Protein AF-A0A399NVZ0-F1 (afdb_monomer_lite)

Secondary structure (DSSP, 8-state):
---SHHHHHHHHHHHHHHHHHHHHHHHHHHHHHHHHHHHHHHHHHHHHHHHHHHHHHHHHHHHHHHH--TTTS-HHHHHHHHHHHHHHHHHH--TTTHHHHHHHHHHHHHHHHHHHHHHHHHSPPTTPPPPPHHHHHHHHHHHHHHHHHHHHHHHHHHTTSS-HHHHHHHHHHHHHHHHSPPP-

Structure (mmCIF, N/CA/C/O backbone):
data_AF-A0A399NVZ0-F1
#
_entry.id   AF-A0A399NVZ0-F1
#
loop_
_atom_site.group_PDB
_atom_site.id
_atom_site.type_symbol
_atom_site.label_atom_id
_atom_site.label_alt_id
_atom_site.label_comp_id
_atom_site.label_asym_id
_atom_site.label_entity_id
_atom_site.label_seq_id
_atom_site.pdbx_PDB_ins_code
_atom_site.Cartn_x
_atom_site.Cartn_y
_atom_site.Cartn_z
_atom_site.occupancy
_atom_site.B_iso_or_equiv
_atom_site.auth_seq_id
_atom_site.auth_comp_id
_atom_site.auth_asym_id
_atom_site.auth_atom_id
_atom_site.pdbx_PDB_model_num
ATOM 1 N N . MET A 1 1 ? 65.192 16.933 -51.624 1.00 45.69 1 MET A N 1
ATOM 2 C CA . MET A 1 1 ? 64.555 16.174 -50.524 1.00 45.69 1 MET A CA 1
ATOM 3 C C . MET A 1 1 ? 63.096 16.582 -50.539 1.00 45.69 1 MET A C 1
ATOM 5 O O . MET A 1 1 ? 62.719 17.510 -49.841 1.00 45.69 1 MET A O 1
ATOM 9 N N . ASP A 1 2 ? 62.319 15.947 -51.416 1.00 50.19 2 ASP A N 1
ATOM 10 C CA . ASP A 1 2 ? 60.925 16.294 -51.696 1.00 50.19 2 ASP A CA 1
ATOM 11 C C . ASP A 1 2 ? 60.022 15.194 -51.136 1.00 50.19 2 ASP A C 1
ATOM 13 O O . ASP A 1 2 ? 59.770 14.185 -51.788 1.00 50.19 2 ASP A O 1
ATOM 17 N N . SER A 1 3 ? 59.566 15.356 -49.895 1.00 54.50 3 SER A N 1
ATOM 18 C CA . SER A 1 3 ? 58.627 14.428 -49.240 1.00 54.50 3 SER A CA 1
ATOM 19 C C . SER A 1 3 ? 57.235 15.038 -49.013 1.00 54.50 3 SER A C 1
ATOM 21 O O . SER A 1 3 ? 56.455 14.525 -48.217 1.00 54.50 3 SER A O 1
ATOM 23 N N . GLY A 1 4 ? 56.891 16.125 -49.717 1.00 54.44 4 GLY A N 1
ATOM 24 C CA . GLY A 1 4 ? 55.655 16.884 -49.473 1.00 54.44 4 GLY A CA 1
ATOM 25 C C . GLY A 1 4 ? 54.477 16.635 -50.425 1.00 54.44 4 GLY A C 1
ATOM 26 O O . GLY A 1 4 ? 53.365 17.034 -50.098 1.00 54.44 4 GLY A O 1
ATOM 27 N N . TRP A 1 5 ? 54.669 15.998 -51.587 1.00 50.09 5 TRP A N 1
ATOM 28 C CA . TRP A 1 5 ? 53.622 15.959 -52.632 1.00 50.09 5 TRP A CA 1
ATOM 29 C C . TRP A 1 5 ? 52.764 14.684 -52.658 1.00 50.09 5 TRP A C 1
ATOM 31 O O . TRP A 1 5 ? 51.650 14.700 -53.173 1.00 50.09 5 TRP A O 1
ATOM 41 N N . TRP A 1 6 ? 53.234 13.589 -52.053 1.00 47.69 6 TRP A N 1
ATOM 42 C CA . TRP A 1 6 ? 52.469 12.336 -51.972 1.00 47.69 6 TRP A CA 1
ATOM 43 C C . TRP A 1 6 ? 51.431 12.327 -50.840 1.00 47.69 6 TRP A C 1
ATOM 45 O O . TRP A 1 6 ? 50.460 11.576 -50.914 1.00 47.69 6 TRP A O 1
ATOM 55 N N . SER A 1 7 ? 51.581 13.183 -49.820 1.00 54.31 7 SER A N 1
ATOM 56 C CA . SER A 1 7 ? 50.619 13.238 -48.714 1.00 54.31 7 SER A CA 1
ATOM 57 C C . SER A 1 7 ? 49.317 13.936 -49.126 1.00 54.31 7 SER A C 1
ATOM 59 O O . SER A 1 7 ? 48.238 13.434 -48.822 1.00 54.31 7 SER A O 1
ATOM 61 N N . SER A 1 8 ? 49.375 15.036 -49.883 1.00 56.50 8 SER A N 1
ATOM 62 C CA . SER A 1 8 ? 48.186 15.824 -50.248 1.00 56.50 8 SER A CA 1
ATOM 63 C C . SER A 1 8 ? 47.216 15.082 -51.181 1.00 56.50 8 SER A C 1
ATOM 65 O O . SER A 1 8 ? 46.003 15.220 -51.025 1.00 56.50 8 SER A O 1
ATOM 67 N N . TRP A 1 9 ? 47.724 14.241 -52.088 1.00 53.44 9 TRP A N 1
ATOM 68 C CA . TRP A 1 9 ? 46.906 13.427 -53.000 1.00 53.44 9 TRP A CA 1
ATOM 69 C C . TRP A 1 9 ? 46.209 12.248 -52.305 1.00 53.44 9 TRP A C 1
ATOM 71 O O . TRP A 1 9 ? 45.044 11.965 -52.586 1.00 53.44 9 TRP A O 1
ATOM 81 N N . GLN A 1 10 ? 46.875 11.596 -51.346 1.00 54.19 10 GLN A N 1
ATOM 82 C CA . GLN A 1 10 ? 46.243 10.555 -50.528 1.00 54.19 10 GLN A CA 1
ATOM 83 C C . GLN A 1 10 ? 45.171 11.137 -49.597 1.00 54.19 10 GLN A C 1
ATOM 85 O O . GLN A 1 10 ? 44.113 10.532 -49.439 1.00 54.19 10 GLN A O 1
ATOM 90 N N . TRP A 1 11 ? 45.379 12.337 -49.044 1.00 53.41 11 TRP A N 1
ATOM 91 C CA . TRP A 1 11 ? 44.370 13.017 -48.221 1.00 53.41 11 TRP A CA 1
ATOM 92 C C . TRP A 1 11 ? 43.111 13.428 -49.003 1.00 53.41 11 TRP A C 1
ATOM 94 O O . TRP A 1 11 ? 42.031 13.443 -48.413 1.00 53.41 11 TRP A O 1
ATOM 104 N N . GLY A 1 12 ? 43.222 13.740 -50.300 1.00 58.16 12 GLY A N 1
ATOM 105 C CA . GLY A 1 12 ? 42.079 14.075 -51.162 1.00 58.16 12 GLY A CA 1
ATOM 106 C C . GLY A 1 12 ? 41.163 12.877 -51.428 1.00 58.16 12 GLY A C 1
ATOM 107 O O . GLY A 1 12 ? 39.980 12.920 -51.106 1.00 58.16 12 GLY A O 1
ATOM 108 N N . LEU A 1 13 ? 41.730 11.762 -51.903 1.00 55.78 13 LEU A N 1
ATOM 109 C CA . LEU A 1 13 ? 40.976 10.531 -52.196 1.00 55.78 13 LEU A CA 1
ATOM 110 C C . LEU A 1 13 ? 40.374 9.881 -50.940 1.00 55.78 13 LEU A C 1
ATOM 112 O O . LEU A 1 13 ? 39.263 9.355 -50.976 1.00 55.78 13 LEU A O 1
ATOM 116 N N . VAL A 1 14 ? 41.085 9.942 -49.810 1.00 56.88 14 VAL A N 1
ATOM 117 C CA . VAL A 1 14 ? 40.585 9.449 -48.519 1.00 56.88 14 VAL A CA 1
ATOM 118 C C . VAL A 1 14 ? 39.413 10.303 -48.024 1.00 56.88 14 VAL A C 1
ATOM 120 O O . VAL A 1 14 ? 38.432 9.753 -47.530 1.00 56.88 14 VAL A O 1
ATOM 123 N N . LYS A 1 15 ? 39.452 11.632 -48.197 1.00 55.66 15 LYS A N 1
ATOM 124 C CA . LYS A 1 15 ? 38.321 12.508 -47.847 1.00 55.66 15 LYS A CA 1
ATOM 125 C C . LYS A 1 15 ? 37.102 12.261 -48.740 1.00 55.66 15 LYS A C 1
ATOM 127 O O . LYS A 1 15 ? 36.009 12.110 -48.201 1.00 55.66 15 LYS A O 1
ATOM 132 N N . ASP A 1 16 ? 37.282 12.132 -50.052 1.00 56.84 16 ASP A N 1
ATOM 133 C CA . ASP A 1 16 ? 36.166 11.968 -50.999 1.00 56.84 16 ASP A CA 1
ATOM 134 C C . ASP A 1 16 ? 35.427 10.627 -50.860 1.00 56.84 16 ASP A C 1
ATOM 136 O O . ASP A 1 16 ? 34.231 10.553 -51.135 1.00 56.84 16 ASP A O 1
ATOM 140 N N . ALA A 1 17 ? 36.093 9.577 -50.368 1.00 58.84 17 ALA A N 1
ATOM 141 C CA . ALA A 1 17 ? 35.451 8.294 -50.070 1.00 58.84 17 ALA A CA 1
ATOM 142 C C . ALA A 1 17 ? 34.867 8.221 -48.643 1.00 58.84 17 ALA A C 1
ATOM 144 O O . ALA A 1 17 ? 33.799 7.640 -48.435 1.00 58.84 17 ALA A O 1
ATOM 145 N N . ILE A 1 18 ? 35.541 8.809 -47.646 1.00 58.50 18 ILE A N 1
ATOM 146 C CA . ILE A 1 18 ? 35.112 8.733 -46.239 1.00 58.50 18 ILE A CA 1
ATOM 147 C C . ILE A 1 18 ? 33.908 9.632 -45.963 1.00 58.50 18 ILE A C 1
ATOM 149 O O . ILE A 1 18 ? 33.031 9.235 -45.198 1.00 58.50 18 ILE A O 1
ATOM 153 N N . ILE A 1 19 ? 33.829 10.816 -46.580 1.00 59.84 19 ILE A N 1
ATOM 154 C CA . ILE A 1 19 ? 32.729 11.765 -46.353 1.00 59.84 19 ILE A CA 1
ATOM 155 C C . ILE A 1 19 ? 31.350 11.158 -46.693 1.00 59.84 19 ILE A C 1
ATOM 157 O O . ILE A 1 19 ? 30.485 11.170 -45.815 1.00 59.84 19 ILE A O 1
ATOM 161 N N . PRO A 1 20 ? 31.108 10.576 -47.886 1.00 66.00 20 PRO A N 1
ATOM 162 C CA . PRO A 1 20 ? 29.805 9.986 -48.204 1.00 66.00 20 PRO A CA 1
ATOM 163 C C . PRO A 1 20 ? 29.505 8.726 -47.380 1.00 66.00 20 PRO A C 1
ATOM 165 O O . PRO A 1 20 ? 28.360 8.510 -46.985 1.00 66.00 20 PRO A O 1
ATOM 168 N N . LEU A 1 21 ? 30.519 7.919 -47.046 1.00 65.62 21 LEU A N 1
ATOM 169 C CA . LEU A 1 21 ? 30.337 6.739 -46.198 1.00 65.62 21 LEU A CA 1
ATOM 170 C C . LEU A 1 21 ? 29.943 7.132 -44.762 1.00 65.62 21 LEU A C 1
ATOM 172 O O . LEU A 1 21 ? 29.013 6.566 -44.186 1.00 65.62 21 LEU A O 1
ATOM 176 N N . ALA A 1 22 ? 30.603 8.146 -44.200 1.00 61.50 22 ALA A N 1
ATOM 177 C CA . ALA A 1 22 ? 30.264 8.711 -42.899 1.00 61.50 22 ALA A CA 1
ATOM 178 C C . ALA A 1 22 ? 28.867 9.356 -42.905 1.00 61.50 22 ALA A C 1
ATOM 180 O O . ALA A 1 22 ? 28.124 9.197 -41.936 1.00 61.50 22 ALA A O 1
ATOM 181 N N . ALA A 1 23 ? 28.476 10.006 -44.008 1.00 66.12 23 ALA A N 1
ATOM 182 C CA . ALA A 1 23 ? 27.151 10.602 -44.175 1.00 66.12 23 ALA A CA 1
ATOM 183 C C . ALA A 1 23 ? 26.008 9.569 -44.163 1.00 66.12 23 ALA A C 1
ATOM 185 O O . ALA A 1 23 ? 24.884 9.922 -43.824 1.00 66.12 23 ALA A O 1
ATOM 186 N N . ILE A 1 24 ? 26.281 8.298 -44.471 1.00 69.62 24 ILE A N 1
ATOM 187 C CA . ILE A 1 24 ? 25.299 7.204 -44.371 1.00 69.62 24 ILE A CA 1
ATOM 188 C C . ILE A 1 24 ? 25.365 6.533 -42.991 1.00 69.62 24 ILE A C 1
ATOM 190 O O . ILE A 1 24 ? 24.336 6.256 -42.365 1.00 69.62 24 ILE A O 1
ATOM 194 N N . LEU A 1 25 ? 26.574 6.274 -42.487 1.00 68.19 25 LEU A N 1
ATOM 195 C CA . LEU A 1 25 ? 26.771 5.512 -41.253 1.00 68.19 25 LEU A CA 1
ATOM 196 C C . LEU A 1 25 ? 26.390 6.300 -39.997 1.00 68.19 25 LEU A C 1
ATOM 198 O O . LEU A 1 25 ? 25.756 5.737 -39.105 1.00 68.19 25 LEU A O 1
ATOM 202 N N . ILE A 1 26 ? 26.739 7.587 -39.920 1.00 71.50 26 ILE A N 1
ATOM 203 C CA . ILE A 1 26 ? 26.489 8.407 -38.727 1.00 71.50 26 ILE A CA 1
ATOM 204 C C . ILE A 1 26 ? 24.980 8.553 -38.458 1.00 71.50 26 ILE A C 1
ATOM 206 O O . ILE A 1 26 ? 24.569 8.247 -37.335 1.00 71.50 26 ILE A O 1
ATOM 210 N N . PRO A 1 27 ? 24.120 8.911 -39.437 1.00 74.00 27 PRO A N 1
ATOM 211 C CA . PRO A 1 27 ? 22.678 8.994 -39.199 1.00 74.00 27 PRO A CA 1
ATOM 212 C C . PRO A 1 27 ? 22.059 7.645 -38.831 1.00 74.00 27 PRO A C 1
ATOM 214 O O . PRO A 1 27 ? 21.209 7.579 -37.947 1.00 74.00 27 PRO A O 1
ATOM 217 N N . THR A 1 28 ? 22.517 6.557 -39.456 1.00 81.19 28 THR A N 1
ATOM 218 C CA . THR A 1 28 ? 22.005 5.206 -39.184 1.00 81.19 28 THR A CA 1
ATOM 219 C C . THR A 1 28 ? 22.347 4.754 -37.762 1.00 81.19 28 THR A C 1
ATOM 221 O O . THR A 1 28 ? 21.490 4.239 -37.044 1.00 81.19 28 THR A O 1
ATOM 224 N N . LEU A 1 29 ? 23.584 4.988 -37.311 1.00 74.56 29 LEU A N 1
ATOM 225 C CA . LEU A 1 29 ? 24.003 4.705 -35.936 1.00 74.56 29 LEU A CA 1
ATOM 226 C C . LEU A 1 29 ? 23.249 5.573 -34.924 1.00 74.56 29 LEU A C 1
ATOM 228 O O . LEU A 1 29 ? 22.833 5.064 -33.882 1.00 74.56 29 LEU A O 1
ATOM 232 N N . PHE A 1 30 ? 23.030 6.851 -35.242 1.00 78.75 30 PHE A N 1
ATOM 233 C CA . PHE A 1 30 ? 22.265 7.763 -34.396 1.00 78.75 30 PHE A CA 1
ATOM 234 C C . PHE A 1 30 ? 20.797 7.328 -34.275 1.00 78.75 30 PHE A C 1
ATOM 236 O O . PHE A 1 30 ? 20.267 7.272 -33.167 1.00 78.75 30 PHE A O 1
ATOM 243 N N . ALA A 1 31 ? 20.166 6.909 -35.377 1.00 74.50 31 ALA A N 1
ATOM 244 C CA . ALA A 1 31 ? 18.810 6.363 -35.380 1.00 74.50 31 ALA A CA 1
ATOM 245 C C . ALA A 1 31 ? 18.703 5.064 -34.562 1.00 74.50 31 ALA A C 1
ATOM 247 O O . ALA A 1 31 ? 17.774 4.902 -33.773 1.00 74.50 31 ALA A O 1
ATOM 248 N N . LEU A 1 32 ? 19.676 4.152 -34.684 1.00 78.94 32 LEU A N 1
ATOM 249 C CA . LEU A 1 32 ? 19.724 2.924 -33.879 1.00 78.94 32 LEU A CA 1
ATOM 250 C C . LEU A 1 32 ? 19.915 3.212 -32.387 1.00 78.94 32 LEU A C 1
ATOM 252 O O . LEU A 1 32 ? 19.346 2.520 -31.539 1.00 78.94 32 LEU A O 1
ATOM 256 N N . TRP A 1 33 ? 20.731 4.210 -32.055 1.00 81.31 33 TRP A N 1
ATOM 257 C CA . TRP A 1 33 ? 20.944 4.644 -30.681 1.00 81.31 33 TRP A CA 1
ATOM 258 C C . TRP A 1 33 ? 19.675 5.264 -30.089 1.00 81.31 33 TRP A C 1
ATOM 260 O O . TRP A 1 33 ? 19.245 4.840 -29.014 1.00 81.31 33 TRP A O 1
ATOM 270 N N . LEU A 1 34 ? 19.025 6.172 -30.822 1.00 81.19 34 LEU A N 1
ATOM 271 C CA . LEU A 1 34 ? 17.765 6.792 -30.416 1.00 81.19 34 LEU A CA 1
ATOM 272 C C . LEU A 1 34 ? 16.668 5.737 -30.230 1.00 81.19 34 LEU A C 1
ATOM 274 O O . LEU A 1 34 ? 16.072 5.658 -29.160 1.00 81.19 34 LEU A O 1
ATOM 278 N N . ALA A 1 35 ? 16.505 4.826 -31.193 1.00 73.62 35 ALA A N 1
ATOM 279 C CA . ALA A 1 35 ? 15.544 3.730 -31.101 1.00 73.62 35 ALA A CA 1
ATOM 280 C C . ALA A 1 35 ? 15.811 2.810 -29.895 1.00 73.62 35 ALA A C 1
ATOM 282 O O . ALA A 1 35 ? 14.879 2.286 -29.285 1.00 73.62 35 ALA A O 1
ATOM 283 N N . ARG A 1 36 ? 17.076 2.594 -29.506 1.00 81.50 36 ARG A N 1
ATOM 284 C CA . ARG A 1 36 ? 17.412 1.843 -28.282 1.00 81.50 36 ARG A CA 1
ATOM 285 C C . ARG A 1 36 ? 17.037 2.607 -27.016 1.00 81.50 36 ARG A C 1
ATOM 287 O O . ARG A 1 36 ? 16.584 1.976 -26.061 1.00 81.50 36 ARG A O 1
ATOM 294 N N . ILE A 1 37 ? 17.229 3.923 -26.992 1.00 81.44 37 ILE A N 1
ATOM 295 C CA . ILE A 1 37 ? 16.826 4.771 -25.864 1.00 81.44 37 ILE A CA 1
ATOM 296 C C . ILE A 1 37 ? 15.306 4.795 -25.736 1.00 81.44 37 ILE A C 1
ATOM 298 O O . ILE A 1 37 ? 14.797 4.533 -24.650 1.00 81.44 37 ILE A O 1
ATOM 302 N N . GLU A 1 38 ? 14.587 5.004 -26.837 1.00 78.31 38 GLU A N 1
ATOM 303 C CA . GLU A 1 38 ? 13.123 4.994 -26.876 1.00 78.31 38 GLU A CA 1
ATOM 304 C C . GLU A 1 38 ? 12.560 3.645 -26.433 1.00 78.31 38 GLU A C 1
ATOM 306 O O . GLU A 1 38 ? 11.681 3.599 -25.578 1.00 78.31 38 GLU A O 1
ATOM 311 N N . ARG A 1 39 ? 13.123 2.527 -26.915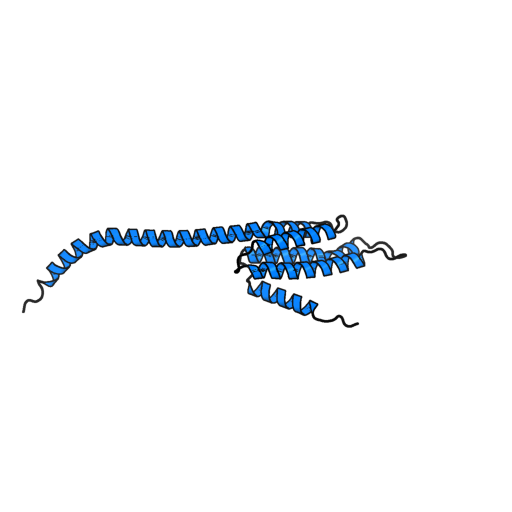 1.00 76.69 39 ARG A N 1
ATOM 312 C CA . ARG A 1 39 ? 12.719 1.184 -26.465 1.00 76.69 39 ARG A CA 1
ATOM 313 C C . ARG A 1 39 ? 12.922 0.985 -24.964 1.00 76.69 39 ARG A C 1
ATOM 315 O O . ARG A 1 39 ? 12.077 0.375 -24.317 1.00 76.69 39 ARG A O 1
ATOM 322 N N . ARG A 1 40 ? 14.022 1.489 -24.395 1.00 81.88 40 ARG A N 1
ATOM 323 C CA . ARG A 1 40 ? 14.270 1.422 -22.943 1.00 81.88 40 ARG A CA 1
ATOM 324 C C . ARG A 1 40 ? 13.305 2.311 -22.162 1.00 81.88 40 ARG A C 1
ATOM 326 O O . ARG A 1 40 ? 12.809 1.883 -21.124 1.00 81.88 40 ARG A O 1
ATOM 333 N N . ALA A 1 41 ? 13.024 3.514 -22.657 1.00 76.25 41 ALA A N 1
ATOM 334 C CA . ALA A 1 41 ? 12.070 4.432 -22.045 1.00 76.25 41 ALA A CA 1
ATOM 335 C C . ALA A 1 41 ? 10.643 3.860 -22.071 1.00 76.25 41 ALA A C 1
ATOM 337 O O . ALA A 1 41 ? 9.990 3.843 -21.032 1.00 76.25 41 ALA A O 1
ATOM 338 N N . ALA A 1 42 ? 10.208 3.299 -23.203 1.00 79.25 42 ALA A N 1
ATOM 339 C CA . ALA A 1 42 ? 8.911 2.640 -23.354 1.00 79.25 42 ALA A CA 1
ATOM 340 C C . ALA A 1 42 ? 8.790 1.383 -22.477 1.00 79.25 42 ALA A C 1
ATOM 342 O O . ALA A 1 42 ? 7.776 1.160 -21.820 1.00 79.25 42 ALA A O 1
ATOM 343 N N . ALA A 1 43 ? 9.847 0.566 -22.393 1.00 81.12 43 ALA A N 1
ATOM 344 C CA . ALA A 1 43 ? 9.860 -0.583 -21.488 1.00 81.12 43 ALA A CA 1
ATOM 345 C C . ALA A 1 43 ? 9.723 -0.147 -20.019 1.00 81.12 43 ALA A C 1
ATOM 347 O O . ALA A 1 43 ? 8.991 -0.773 -19.251 1.00 81.12 43 ALA A O 1
ATOM 348 N N . ARG A 1 44 ? 10.392 0.949 -19.638 1.00 82.75 44 ARG A N 1
ATOM 349 C CA . ARG A 1 44 ? 10.284 1.531 -18.298 1.00 82.75 44 ARG A CA 1
ATOM 350 C C . ARG A 1 44 ? 8.894 2.111 -18.037 1.00 82.75 44 ARG A C 1
ATOM 352 O O . ARG A 1 44 ? 8.363 1.869 -16.959 1.00 82.75 44 ARG A O 1
ATOM 359 N N . SER A 1 45 ? 8.293 2.830 -18.986 1.00 82.81 45 SER A N 1
ATOM 360 C CA . SER A 1 45 ? 6.950 3.399 -18.809 1.00 82.81 45 SER A CA 1
ATOM 361 C C . SER A 1 45 ? 5.897 2.306 -18.645 1.00 82.81 45 SER A C 1
ATOM 363 O O . SER A 1 45 ? 5.149 2.342 -17.676 1.00 82.81 45 SER A O 1
ATOM 365 N N . HIS A 1 46 ? 5.909 1.274 -19.495 1.00 81.38 46 HIS A N 1
ATOM 366 C CA . HIS A 1 46 ? 4.995 0.133 -19.368 1.00 81.38 46 HIS A CA 1
ATOM 367 C C . HIS A 1 46 ? 5.203 -0.660 -18.077 1.00 81.38 46 HIS A C 1
ATOM 369 O O . HIS A 1 46 ? 4.274 -1.265 -17.544 1.00 81.38 46 HIS A O 1
ATOM 375 N N . TYR A 1 47 ? 6.435 -0.718 -17.574 1.00 84.00 47 TYR A N 1
ATOM 376 C CA . TYR A 1 47 ? 6.704 -1.327 -16.280 1.00 84.00 47 TYR A CA 1
ATOM 377 C C . TYR A 1 47 ? 6.089 -0.512 -15.131 1.00 84.00 47 TYR A C 1
ATOM 379 O O . TYR A 1 47 ? 5.365 -1.083 -14.318 1.00 84.00 47 TYR A O 1
ATOM 387 N N . LEU A 1 48 ? 6.305 0.808 -15.105 1.00 83.81 48 LEU A N 1
ATOM 388 C CA . LEU A 1 48 ? 5.710 1.691 -14.096 1.00 83.81 48 LEU A CA 1
ATOM 389 C C . LEU A 1 48 ? 4.177 1.664 -14.157 1.00 83.81 48 LEU A C 1
ATOM 391 O O . LEU A 1 48 ? 3.524 1.553 -13.127 1.00 83.81 48 LEU A O 1
ATOM 395 N N . GLU A 1 49 ? 3.605 1.682 -15.357 1.00 84.75 49 GLU A N 1
ATOM 396 C CA . GLU A 1 49 ? 2.160 1.612 -15.575 1.00 84.75 49 GLU A CA 1
ATOM 397 C C . GLU A 1 49 ? 1.556 0.311 -15.032 1.00 84.75 49 GLU A C 1
ATOM 399 O O . GLU A 1 49 ? 0.587 0.351 -14.276 1.00 84.75 49 GLU A O 1
ATOM 404 N N . ARG A 1 50 ? 2.172 -0.845 -15.323 1.00 84.88 50 ARG A N 1
ATOM 405 C CA . ARG A 1 50 ? 1.734 -2.137 -14.765 1.00 84.88 50 ARG A CA 1
ATOM 406 C C . ARG A 1 50 ? 1.807 -2.159 -13.247 1.00 84.88 50 ARG A C 1
ATOM 408 O O . ARG A 1 50 ? 0.895 -2.663 -12.603 1.00 84.88 50 ARG A O 1
ATOM 415 N N . ARG A 1 51 ? 2.873 -1.597 -12.680 1.00 85.19 51 ARG A N 1
ATOM 416 C CA . ARG A 1 51 ? 3.065 -1.510 -11.231 1.00 85.19 51 ARG A CA 1
ATOM 417 C C . ARG A 1 51 ? 2.003 -0.627 -10.564 1.00 85.19 51 ARG A C 1
ATOM 419 O O . ARG A 1 51 ? 1.452 -1.021 -9.541 1.00 85.19 51 ARG A O 1
ATOM 426 N N . HIS A 1 52 ? 1.674 0.524 -11.151 1.00 88.50 52 HIS A N 1
ATOM 427 C CA . HIS A 1 52 ? 0.594 1.388 -10.664 1.00 88.50 52 HIS A CA 1
ATOM 428 C C . HIS A 1 52 ? -0.783 0.732 -10.803 1.00 88.50 52 HIS A C 1
ATOM 430 O O . HIS A 1 52 ? -1.546 0.719 -9.841 1.00 88.50 52 HIS A O 1
ATOM 436 N N . SER A 1 53 ? -1.077 0.142 -11.964 1.00 89.56 53 SER A N 1
ATOM 437 C CA . SER A 1 53 ? -2.343 -0.556 -12.215 1.00 89.56 53 SER A CA 1
ATOM 438 C C . SER A 1 53 ? -2.539 -1.740 -11.263 1.00 89.56 53 SER A C 1
ATOM 440 O O . SER A 1 53 ? -3.618 -1.919 -10.706 1.00 89.56 53 SER A O 1
ATOM 442 N N . ALA A 1 54 ? -1.477 -2.498 -10.980 1.00 89.81 54 ALA A N 1
ATOM 443 C CA . ALA A 1 54 ? -1.507 -3.565 -9.987 1.00 89.81 54 ALA A CA 1
ATOM 444 C C . ALA A 1 54 ? -1.859 -3.053 -8.577 1.00 89.81 54 ALA A C 1
ATOM 446 O O . ALA A 1 54 ? -2.585 -3.718 -7.835 1.00 89.81 54 ALA A O 1
ATOM 447 N N . ALA A 1 55 ? -1.339 -1.883 -8.191 1.00 94.19 55 ALA A N 1
ATOM 448 C CA . ALA A 1 55 ? -1.532 -1.307 -6.861 1.00 94.19 55 ALA A CA 1
ATOM 449 C C . ALA A 1 55 ? -2.871 -0.570 -6.684 1.00 94.19 55 ALA A C 1
ATOM 451 O O . ALA A 1 55 ? -3.284 -0.342 -5.546 1.00 94.19 55 ALA A O 1
ATOM 452 N N . GLU A 1 56 ? -3.561 -0.219 -7.774 1.00 95.19 56 GLU A N 1
ATOM 453 C CA . GLU A 1 56 ? -4.823 0.538 -7.769 1.00 95.19 56 GLU A CA 1
ATOM 454 C C . GLU A 1 56 ? -5.846 -0.058 -6.800 1.00 95.19 56 GLU A C 1
ATOM 456 O O . GLU A 1 56 ? -6.442 0.651 -5.987 1.00 95.19 56 GLU A O 1
ATOM 461 N N . GLY A 1 57 ? -5.986 -1.386 -6.825 1.00 94.19 57 GLY A N 1
ATOM 462 C CA . GLY A 1 57 ? -6.891 -2.093 -5.936 1.00 94.19 57 GLY A CA 1
ATOM 463 C C . GLY A 1 57 ? -6.606 -1.785 -4.465 1.00 94.19 57 GLY A C 1
ATOM 464 O O . GLY A 1 57 ? -7.528 -1.431 -3.735 1.00 94.19 57 GLY A O 1
ATOM 465 N N . VAL A 1 58 ? -5.342 -1.878 -4.047 1.00 97.00 58 VAL A N 1
ATOM 466 C CA . VAL A 1 58 ? -4.896 -1.625 -2.667 1.00 97.00 58 VAL A CA 1
ATOM 467 C C . VAL A 1 58 ? -5.080 -0.155 -2.290 1.00 97.00 58 VAL A C 1
ATOM 469 O O . VAL A 1 58 ? -5.591 0.131 -1.209 1.00 97.00 58 VAL A O 1
ATOM 472 N N . ILE A 1 59 ? -4.718 0.765 -3.188 1.00 96.94 59 ILE A N 1
ATOM 473 C CA . ILE A 1 59 ? -4.868 2.213 -2.992 1.00 96.94 59 ILE A CA 1
ATOM 474 C C . ILE A 1 59 ? -6.326 2.572 -2.715 1.00 96.94 59 ILE A C 1
ATOM 476 O O . ILE A 1 59 ? -6.606 3.273 -1.747 1.00 96.94 59 ILE A O 1
ATOM 480 N N . LEU A 1 60 ? -7.258 2.059 -3.523 1.00 95.62 60 LEU A N 1
ATOM 481 C CA . LEU A 1 60 ? -8.683 2.336 -3.355 1.00 95.62 60 LEU A CA 1
ATOM 482 C C . LEU A 1 60 ? -9.219 1.813 -2.019 1.00 95.62 60 LEU A C 1
ATOM 484 O O . LEU A 1 60 ? -9.960 2.527 -1.349 1.00 95.62 60 LEU A O 1
ATOM 488 N N . ALA A 1 61 ? -8.822 0.609 -1.597 1.00 95.75 61 ALA A N 1
ATOM 489 C CA . ALA A 1 61 ? -9.239 0.076 -0.299 1.00 95.75 61 ALA A CA 1
ATOM 490 C C . ALA A 1 61 ? -8.675 0.889 0.875 1.00 95.75 61 ALA A C 1
ATOM 492 O O . ALA A 1 61 ? -9.402 1.185 1.820 1.00 95.75 61 ALA A O 1
ATOM 493 N N . LEU A 1 62 ? -7.405 1.302 0.814 1.00 95.12 62 LEU A N 1
ATOM 494 C CA . LEU A 1 62 ? -6.824 2.167 1.844 1.00 95.12 62 LEU A CA 1
ATOM 495 C C . LEU A 1 62 ? -7.492 3.546 1.866 1.00 95.12 62 LEU A C 1
ATOM 497 O O . LEU A 1 62 ? -7.808 4.047 2.940 1.00 95.12 62 LEU A O 1
ATOM 501 N N . ALA A 1 63 ? -7.762 4.136 0.701 1.00 93.12 63 ALA A N 1
ATOM 502 C CA . ALA A 1 63 ? -8.460 5.414 0.596 1.00 93.12 63 ALA A CA 1
ATOM 503 C C . ALA A 1 63 ? -9.866 5.345 1.210 1.00 93.12 63 ALA A C 1
ATOM 505 O O . ALA A 1 63 ? -10.239 6.240 1.965 1.00 93.12 63 ALA A O 1
ATOM 506 N N . GLN A 1 64 ? -10.605 4.255 0.966 1.00 92.88 64 GLN A N 1
ATOM 507 C CA . GLN A 1 64 ? -11.895 4.011 1.617 1.00 92.88 64 GLN A CA 1
ATOM 508 C C . GLN A 1 64 ? -11.752 3.997 3.138 1.00 92.88 64 GLN A C 1
ATOM 510 O O . GLN A 1 64 ? -12.491 4.705 3.811 1.00 92.88 64 GLN A O 1
ATOM 515 N N . MET A 1 65 ? -10.766 3.275 3.677 1.00 91.62 65 MET A N 1
ATOM 516 C CA . MET A 1 65 ? -10.514 3.230 5.122 1.00 91.62 65 MET A CA 1
ATOM 517 C C . MET A 1 65 ? -10.133 4.594 5.716 1.00 91.62 65 MET A C 1
ATOM 519 O O . MET A 1 65 ? -10.525 4.887 6.843 1.00 91.62 65 MET A O 1
ATOM 523 N N . VAL A 1 66 ? -9.396 5.432 4.978 1.00 91.00 66 VAL A N 1
ATOM 524 C CA . VAL A 1 66 ? -9.063 6.807 5.394 1.00 91.00 66 VAL A CA 1
ATOM 525 C C . VAL A 1 66 ? -10.312 7.689 5.442 1.00 91.00 66 VAL A C 1
ATOM 527 O O . VAL A 1 66 ? -10.456 8.497 6.354 1.00 91.00 66 VAL A O 1
ATOM 530 N N . SER A 1 67 ? -11.217 7.536 4.472 1.00 86.06 67 SER A N 1
ATOM 531 C CA . SER A 1 67 ? -12.441 8.341 4.366 1.00 86.06 67 SER A CA 1
ATOM 532 C C . SER A 1 67 ? -13.634 7.813 5.168 1.00 86.06 67 SER A C 1
ATOM 534 O O . SER A 1 67 ? -14.614 8.536 5.334 1.00 86.06 67 SER A O 1
ATOM 536 N N . MET A 1 68 ? -13.572 6.559 5.620 1.00 84.81 68 MET A N 1
ATOM 537 C CA . MET A 1 68 ? -14.655 5.878 6.327 1.00 84.81 68 MET A CA 1
ATOM 538 C C . MET A 1 68 ? -15.009 6.640 7.603 1.00 84.81 68 MET A C 1
ATOM 540 O O . MET A 1 68 ? -14.116 7.069 8.341 1.00 84.81 68 MET A O 1
ATOM 544 N N . ASN A 1 69 ? -16.305 6.736 7.910 1.00 78.62 69 ASN A N 1
ATOM 545 C CA . ASN A 1 69 ? -16.742 7.149 9.236 1.00 78.62 69 ASN A CA 1
ATOM 546 C C . ASN A 1 69 ? -16.805 5.921 10.166 1.00 78.62 69 ASN A C 1
ATOM 548 O O . ASN A 1 69 ? -17.779 5.165 10.122 1.00 78.62 69 ASN A O 1
ATOM 552 N N . PRO A 1 70 ? -15.821 5.729 11.063 1.00 67.31 70 PRO A N 1
ATOM 553 C CA . PRO A 1 70 ? -15.723 4.518 11.871 1.00 67.31 70 PRO A CA 1
ATOM 554 C C . PRO A 1 70 ? -16.810 4.432 12.959 1.00 67.31 70 PRO A C 1
ATOM 556 O O . PRO A 1 70 ? -16.942 3.398 13.603 1.00 67.31 70 PRO A O 1
ATOM 559 N N . SER A 1 71 ? -17.597 5.499 13.169 1.00 69.31 71 SER A N 1
ATOM 560 C CA . SER A 1 71 ? -18.771 5.479 14.057 1.00 69.31 71 SER A CA 1
ATOM 561 C C . SER A 1 71 ? -20.029 4.897 13.401 1.00 69.31 71 SER A C 1
ATOM 563 O O . SER A 1 71 ? -20.960 4.520 14.107 1.00 69.31 71 SER A O 1
ATOM 565 N N . MET A 1 72 ? -20.062 4.827 12.066 1.00 72.38 72 MET A N 1
ATOM 566 C CA . MET A 1 72 ? -21.245 4.441 11.285 1.00 72.38 72 MET A CA 1
ATOM 567 C C . MET A 1 72 ? -21.012 3.203 10.413 1.00 72.38 72 MET A C 1
ATOM 569 O O . MET A 1 72 ? -21.975 2.591 9.957 1.00 72.38 72 MET A O 1
ATOM 573 N N . GLU A 1 73 ? -19.755 2.843 10.160 1.00 78.38 73 GLU A N 1
ATOM 574 C CA . GLU A 1 73 ? -19.371 1.805 9.206 1.00 78.38 73 GLU A CA 1
ATOM 575 C C . GLU A 1 73 ? -18.564 0.686 9.875 1.00 78.38 73 GLU A C 1
ATOM 577 O O . GLU A 1 73 ? -17.742 0.915 10.764 1.00 78.38 73 GLU A O 1
ATOM 582 N N . GLU A 1 74 ? -18.779 -0.551 9.422 1.00 83.50 74 GLU A N 1
ATOM 583 C CA . GLU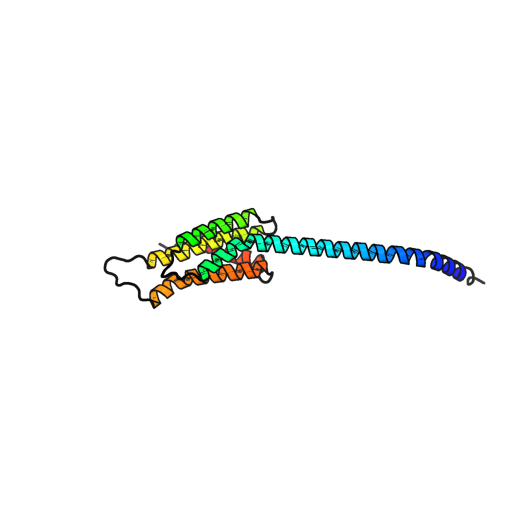 A 1 74 ? -18.031 -1.706 9.909 1.00 83.50 74 GLU A CA 1
ATOM 584 C C . GLU A 1 74 ? -16.646 -1.793 9.255 1.00 83.50 74 GLU A C 1
ATOM 586 O O . GLU A 1 74 ? -16.503 -1.876 8.035 1.00 83.50 74 GLU A O 1
ATOM 591 N N . VAL A 1 75 ? -15.607 -1.887 10.084 1.00 86.88 75 VAL A N 1
ATOM 592 C CA . VAL A 1 75 ? -14.208 -1.973 9.634 1.00 86.88 75 VAL A CA 1
ATOM 593 C C . VAL A 1 75 ? -13.850 -3.366 9.093 1.00 86.88 75 VAL A C 1
ATOM 595 O O . VAL A 1 75 ? -13.025 -3.509 8.188 1.00 86.88 75 VAL A O 1
ATOM 598 N N . ALA A 1 76 ? -14.449 -4.426 9.645 1.00 88.69 76 ALA A N 1
ATOM 599 C CA . ALA A 1 76 ? -14.067 -5.805 9.335 1.00 88.69 76 ALA A CA 1
ATOM 600 C C . ALA A 1 76 ? -14.232 -6.182 7.842 1.00 88.69 76 ALA A C 1
ATOM 602 O O . ALA A 1 76 ? -13.329 -6.831 7.296 1.00 88.69 76 ALA A O 1
ATOM 603 N N . PRO A 1 77 ? -15.314 -5.780 7.143 1.00 91.56 77 PRO A N 1
ATOM 604 C CA . PRO A 1 77 ? -15.421 -5.935 5.693 1.00 91.56 77 PRO A CA 1
ATOM 605 C C . PRO A 1 77 ? -14.292 -5.241 4.920 1.00 91.56 77 PRO A C 1
ATOM 607 O O . PRO A 1 77 ? -13.723 -5.859 4.021 1.00 91.56 77 PRO A O 1
ATOM 610 N N . LEU A 1 78 ? -13.911 -4.016 5.302 1.00 92.06 78 LEU A N 1
ATOM 611 C CA . LEU A 1 78 ? -12.845 -3.260 4.632 1.00 92.06 78 LEU A CA 1
ATOM 612 C C . LEU A 1 78 ? -11.477 -3.925 4.802 1.00 92.06 78 LEU A C 1
ATOM 614 O O . LEU A 1 78 ? -10.729 -4.075 3.839 1.00 92.06 78 LEU A O 1
ATOM 618 N N . LEU A 1 79 ? -11.163 -4.418 6.004 1.00 93.12 79 LEU A N 1
ATOM 619 C CA . LEU A 1 79 ? -9.920 -5.157 6.255 1.00 93.12 79 LEU A CA 1
ATOM 620 C C . LEU A 1 79 ? -9.854 -6.477 5.476 1.00 93.12 79 LEU A C 1
ATOM 622 O O . LEU A 1 79 ? -8.770 -6.903 5.059 1.00 93.12 79 LEU A O 1
ATOM 626 N N . ARG A 1 80 ? -10.999 -7.139 5.270 1.00 94.38 80 ARG A N 1
ATOM 627 C CA . ARG A 1 80 ? -11.091 -8.355 4.451 1.00 94.38 80 ARG A CA 1
ATOM 628 C C . ARG A 1 80 ? -10.892 -8.046 2.969 1.00 94.38 80 ARG A C 1
ATOM 630 O O . ARG A 1 80 ? -10.167 -8.789 2.306 1.00 94.38 80 ARG A O 1
ATOM 637 N N . ASP A 1 81 ? -11.507 -6.976 2.474 1.00 95.50 81 ASP A N 1
ATOM 638 C CA . ASP A 1 81 ? -11.352 -6.507 1.095 1.00 95.50 81 ASP A CA 1
ATOM 639 C C . ASP A 1 81 ? -9.902 -6.088 0.811 1.00 95.50 81 ASP A C 1
ATOM 641 O O . ASP A 1 81 ? -9.284 -6.570 -0.142 1.00 95.50 81 ASP A O 1
ATOM 645 N N . LEU A 1 82 ? -9.294 -5.316 1.719 1.00 96.25 82 LEU A N 1
ATOM 646 C CA . LEU A 1 82 ? -7.882 -4.942 1.655 1.00 96.25 82 LEU A CA 1
ATOM 647 C C . LEU A 1 82 ? -6.971 -6.175 1.577 1.00 96.25 82 LEU A C 1
ATOM 649 O O . LEU A 1 82 ? -6.070 -6.221 0.741 1.00 96.25 82 LEU A O 1
ATOM 653 N N . ARG A 1 83 ? -7.232 -7.215 2.383 1.00 96.88 83 ARG A N 1
ATOM 654 C CA . ARG A 1 83 ? -6.480 -8.482 2.314 1.00 96.88 83 ARG A CA 1
ATOM 655 C C . ARG A 1 83 ? -6.551 -9.112 0.923 1.00 96.88 83 ARG A C 1
ATOM 657 O O . ARG A 1 83 ? -5.536 -9.581 0.411 1.00 96.88 83 ARG A O 1
ATOM 664 N N . GLY A 1 84 ? -7.745 -9.144 0.328 1.00 96.19 84 GLY A N 1
ATOM 665 C CA . GLY A 1 84 ? -7.961 -9.679 -1.016 1.00 96.19 84 GLY A CA 1
ATOM 666 C C . GLY A 1 84 ? -7.173 -8.900 -2.068 1.00 96.19 84 GLY A C 1
ATOM 667 O O . GLY A 1 84 ? -6.445 -9.493 -2.861 1.00 96.19 84 GLY A O 1
ATOM 668 N N . ARG A 1 85 ? -7.238 -7.568 -2.016 1.00 97.25 85 ARG A N 1
ATOM 669 C CA . ARG A 1 85 ? -6.507 -6.676 -2.928 1.00 97.25 85 ARG A CA 1
ATOM 670 C C . ARG A 1 85 ? -4.994 -6.792 -2.779 1.00 97.25 85 ARG A C 1
ATOM 672 O O . ARG A 1 85 ? -4.299 -6.826 -3.787 1.00 97.25 85 ARG A O 1
ATOM 679 N N . ILE A 1 86 ? -4.481 -6.942 -1.556 1.00 96.88 86 ILE A N 1
ATOM 680 C CA . ILE A 1 86 ? -3.054 -7.211 -1.314 1.00 96.88 86 ILE A CA 1
ATOM 681 C C . ILE A 1 86 ? -2.644 -8.558 -1.919 1.00 96.88 86 ILE A C 1
ATOM 683 O O . ILE A 1 86 ? -1.577 -8.655 -2.518 1.00 96.88 86 ILE A O 1
ATOM 687 N N . ALA A 1 87 ? -3.474 -9.598 -1.805 1.00 95.31 87 ALA A N 1
ATOM 688 C CA . ALA A 1 87 ? -3.174 -10.897 -2.406 1.00 95.31 87 ALA A CA 1
ATOM 689 C C . ALA A 1 87 ? -3.113 -10.822 -3.943 1.00 95.31 87 ALA A C 1
ATOM 691 O O . ALA A 1 87 ? -2.172 -11.346 -4.538 1.00 95.31 87 ALA A O 1
ATOM 692 N N . VAL A 1 88 ? -4.067 -10.125 -4.571 1.00 94.38 88 VAL A N 1
ATOM 693 C CA . VAL A 1 88 ? -4.067 -9.876 -6.024 1.00 94.38 88 VAL A CA 1
ATOM 694 C C . VAL A 1 88 ? -2.835 -9.074 -6.438 1.00 94.38 88 VAL A C 1
ATOM 696 O O . VAL A 1 88 ? -2.132 -9.475 -7.364 1.00 94.38 88 VAL A O 1
ATOM 699 N N . TYR A 1 89 ? -2.528 -7.996 -5.712 1.00 94.94 89 TYR A N 1
ATOM 700 C CA . TYR A 1 89 ? -1.333 -7.190 -5.940 1.00 94.94 89 TYR A CA 1
ATOM 701 C C . TYR A 1 89 ? -0.077 -8.063 -5.914 1.00 94.94 89 TYR A C 1
ATOM 703 O O . TYR A 1 89 ? 0.632 -8.128 -6.912 1.00 94.94 89 TYR A O 1
ATOM 711 N N . ARG A 1 90 ? 0.142 -8.828 -4.837 1.00 94.00 90 ARG A N 1
ATOM 712 C CA . ARG A 1 90 ? 1.302 -9.725 -4.681 1.00 94.00 90 ARG A CA 1
ATOM 713 C C . ARG A 1 90 ? 1.435 -10.737 -5.816 1.00 94.00 90 ARG A C 1
ATOM 715 O O . ARG A 1 90 ? 2.546 -10.975 -6.274 1.00 94.00 90 ARG A O 1
ATOM 722 N N . ALA A 1 91 ? 0.324 -11.302 -6.285 1.00 91.06 91 ALA A N 1
ATOM 723 C CA . ALA A 1 91 ? 0.325 -12.256 -7.393 1.00 91.06 91 ALA A CA 1
ATOM 724 C C . ALA A 1 91 ? 0.703 -11.620 -8.745 1.00 91.06 91 ALA A C 1
ATOM 726 O O . ALA A 1 91 ? 1.131 -12.327 -9.654 1.00 91.06 91 ALA A O 1
ATOM 727 N N . SER A 1 92 ? 0.556 -10.300 -8.881 1.00 89.38 92 SER A N 1
ATOM 728 C CA . SER A 1 92 ? 0.870 -9.554 -10.106 1.00 89.38 92 SER A CA 1
ATOM 729 C C . SER A 1 92 ? 2.297 -8.988 -10.160 1.00 89.38 92 SER A C 1
ATOM 731 O O . SER A 1 92 ? 2.701 -8.442 -11.189 1.00 89.38 92 SER A O 1
ATOM 733 N N . LEU A 1 93 ? 3.069 -9.107 -9.072 1.00 88.56 93 LEU A N 1
ATOM 734 C CA . LEU A 1 93 ? 4.391 -8.491 -8.959 1.00 88.56 93 LEU A CA 1
ATOM 735 C C . LEU A 1 93 ? 5.471 -9.233 -9.742 1.00 88.56 93 LEU A C 1
ATOM 737 O O . LEU A 1 93 ? 5.535 -10.461 -9.779 1.00 88.56 93 LEU A O 1
ATOM 741 N N . SER A 1 94 ? 6.388 -8.448 -10.305 1.00 84.06 94 SER A N 1
ATOM 742 C CA . SER A 1 94 ? 7.667 -8.956 -10.790 1.00 84.06 94 SER A CA 1
ATOM 743 C C . SER A 1 94 ? 8.618 -9.231 -9.617 1.00 84.06 94 SER A C 1
ATOM 745 O O . SER A 1 94 ? 8.453 -8.663 -8.537 1.00 84.06 94 SER A O 1
ATOM 747 N N . SER A 1 95 ? 9.661 -10.042 -9.826 1.00 80.06 95 SER A N 1
ATOM 748 C CA . SER A 1 95 ? 10.670 -10.340 -8.793 1.00 80.06 95 SER A CA 1
ATOM 749 C C . SER A 1 95 ? 11.336 -9.090 -8.199 1.00 80.06 95 SER A C 1
ATOM 751 O O . SER A 1 95 ? 11.797 -9.133 -7.064 1.00 80.06 95 SER A O 1
ATOM 753 N N . GLY A 1 96 ? 11.382 -7.982 -8.951 1.00 79.19 96 GLY A N 1
ATOM 754 C CA . GLY A 1 96 ? 11.936 -6.706 -8.492 1.00 79.19 96 GLY A CA 1
ATOM 755 C C . GLY A 1 96 ? 11.039 -5.934 -7.520 1.00 79.19 96 GLY A C 1
ATOM 756 O O . GLY A 1 96 ? 11.540 -5.072 -6.813 1.00 79.19 96 GLY A O 1
ATOM 757 N N . ASP A 1 97 ? 9.744 -6.252 -7.443 1.00 84.12 97 ASP A N 1
ATOM 758 C CA . ASP A 1 97 ? 8.770 -5.496 -6.642 1.00 84.12 97 ASP A CA 1
ATOM 759 C C . ASP A 1 97 ? 8.231 -6.270 -5.434 1.00 84.12 97 ASP A C 1
ATOM 761 O O . ASP A 1 97 ? 7.486 -5.700 -4.633 1.00 84.12 97 ASP A O 1
ATOM 765 N N . VAL A 1 98 ? 8.599 -7.551 -5.282 1.00 87.94 98 VAL A N 1
ATOM 766 C CA . VAL A 1 98 ? 8.070 -8.476 -4.254 1.00 87.94 98 VAL A CA 1
ATOM 767 C C . VAL A 1 98 ? 8.115 -7.870 -2.849 1.00 87.94 98 VAL A C 1
ATOM 769 O O . VAL A 1 98 ? 7.165 -8.033 -2.083 1.00 87.94 98 VAL A O 1
ATOM 772 N N . LEU A 1 99 ? 9.162 -7.093 -2.550 1.00 92.38 99 LEU A N 1
ATOM 773 C CA . LEU A 1 99 ? 9.336 -6.387 -1.281 1.00 92.38 99 LEU A CA 1
ATOM 774 C C . LEU A 1 99 ? 8.112 -5.545 -0.892 1.00 92.38 99 LEU A C 1
ATOM 776 O O . LEU A 1 99 ? 7.677 -5.595 0.255 1.00 92.38 99 LEU A O 1
ATOM 780 N N . SER A 1 100 ? 7.537 -4.795 -1.836 1.00 93.88 100 SER A N 1
ATOM 781 C CA . SER A 1 100 ? 6.361 -3.953 -1.571 1.00 93.88 100 SER A CA 1
ATOM 782 C C . SER A 1 100 ? 5.129 -4.783 -1.202 1.00 93.88 100 SER A C 1
ATOM 784 O O . SER A 1 100 ? 4.332 -4.392 -0.350 1.00 93.88 100 SER A O 1
ATOM 786 N N . GLY A 1 101 ? 4.992 -5.961 -1.809 1.00 93.50 101 GLY A N 1
ATOM 787 C CA . GLY A 1 101 ? 3.922 -6.903 -1.520 1.00 93.50 101 GLY A CA 1
ATOM 788 C C . GLY A 1 101 ? 4.048 -7.534 -0.134 1.00 93.50 101 GLY A C 1
ATOM 789 O O . GLY A 1 101 ? 3.054 -7.655 0.584 1.00 93.50 101 GLY A O 1
ATOM 790 N N . ASP A 1 102 ? 5.263 -7.908 0.260 1.00 93.69 102 ASP A N 1
ATOM 791 C CA . ASP A 1 102 ? 5.539 -8.459 1.590 1.00 93.69 102 ASP A CA 1
ATOM 792 C C . ASP A 1 102 ? 5.388 -7.398 2.685 1.00 93.69 102 ASP A C 1
ATOM 794 O O . ASP A 1 102 ? 4.761 -7.655 3.715 1.00 93.69 102 ASP A O 1
ATOM 798 N N . TRP A 1 103 ? 5.868 -6.178 2.430 1.00 96.06 103 TRP A N 1
ATOM 799 C CA . TRP A 1 103 ? 5.645 -5.027 3.304 1.00 96.06 103 TRP A CA 1
ATOM 800 C C . TRP A 1 103 ? 4.145 -4.763 3.515 1.00 96.06 103 TRP A C 1
ATOM 802 O O . TRP A 1 103 ? 3.707 -4.641 4.659 1.00 96.06 103 TRP A O 1
ATOM 812 N N . LEU A 1 104 ? 3.325 -4.791 2.456 1.00 96.94 104 LEU A N 1
ATOM 813 C CA . LEU A 1 104 ? 1.867 -4.647 2.577 1.00 96.94 104 LEU A CA 1
ATOM 814 C C . LEU A 1 104 ? 1.221 -5.761 3.409 1.00 96.94 104 LEU A C 1
ATOM 816 O O . LEU A 1 104 ? 0.296 -5.495 4.175 1.00 96.94 104 LEU A O 1
ATOM 820 N N . ALA A 1 105 ? 1.694 -7.003 3.301 1.00 94.75 105 ALA A N 1
ATOM 821 C CA . ALA A 1 105 ? 1.188 -8.101 4.125 1.00 94.75 105 ALA A CA 1
ATOM 822 C C . ALA A 1 105 ? 1.510 -7.897 5.621 1.00 94.75 105 ALA A C 1
ATOM 824 O O . ALA A 1 105 ? 0.676 -8.182 6.490 1.00 94.75 105 ALA A O 1
ATOM 825 N N . ILE A 1 106 ? 2.695 -7.359 5.929 1.00 94.94 106 ILE A N 1
ATOM 826 C CA . ILE A 1 106 ? 3.079 -6.978 7.295 1.00 94.94 106 ILE A CA 1
ATOM 827 C C . ILE A 1 106 ? 2.190 -5.834 7.792 1.00 94.94 106 ILE A C 1
ATOM 829 O O . ILE A 1 106 ? 1.620 -5.955 8.879 1.00 94.94 106 ILE A O 1
ATOM 833 N N . LYS A 1 107 ? 2.004 -4.785 6.979 1.00 95.69 107 LYS A N 1
ATOM 834 C CA . LYS A 1 107 ? 1.128 -3.646 7.285 1.00 95.69 107 LYS A CA 1
ATOM 835 C C . LYS A 1 107 ? -0.314 -4.057 7.521 1.00 95.69 107 LYS A C 1
ATOM 837 O O . LYS A 1 107 ? -0.922 -3.597 8.477 1.00 95.69 107 LYS A O 1
ATOM 842 N N . HIS A 1 108 ? -0.854 -4.962 6.711 1.00 96.12 108 HIS A N 1
ATOM 843 C CA . HIS A 1 108 ? -2.205 -5.493 6.904 1.00 96.12 108 HIS A CA 1
ATOM 844 C C . HIS A 1 108 ? -2.376 -6.154 8.273 1.00 96.12 108 HIS A C 1
ATOM 846 O O . HIS A 1 108 ? -3.371 -5.927 8.955 1.00 96.12 108 HIS A O 1
ATOM 852 N N . SER A 1 109 ? -1.378 -6.926 8.698 1.00 93.88 109 SER A N 1
ATOM 853 C CA . SER A 1 109 ? -1.386 -7.582 10.007 1.00 93.88 109 SER A CA 1
ATOM 854 C C . SER A 1 109 ? -1.278 -6.578 11.165 1.00 93.88 109 SER A C 1
ATOM 856 O O . SER A 1 109 ? -1.914 -6.772 12.195 1.00 93.88 109 SER A O 1
ATOM 858 N N . GLU A 1 110 ? -0.492 -5.508 11.001 1.00 94.31 110 GLU A N 1
ATOM 859 C CA . GLU A 1 110 ? -0.441 -4.378 11.944 1.00 94.31 110 GLU A CA 1
ATOM 860 C C . GLU A 1 110 ? -1.812 -3.691 12.046 1.00 94.31 110 GLU A C 1
ATOM 862 O O . GLU A 1 110 ? -2.343 -3.532 13.142 1.00 94.31 110 GLU A O 1
ATOM 867 N N . GLY A 1 111 ? -2.430 -3.371 10.906 1.00 92.69 111 GLY A N 1
ATOM 868 C CA . GLY A 1 111 ? -3.763 -2.774 10.860 1.00 92.69 111 GLY A CA 1
ATOM 869 C C . GLY A 1 111 ? -4.817 -3.645 11.535 1.00 92.69 111 GLY A C 1
ATOM 870 O O . GLY A 1 111 ? -5.617 -3.137 12.313 1.00 92.69 111 GLY A O 1
ATOM 871 N N . LEU A 1 112 ? -4.794 -4.964 11.305 1.00 93.19 112 LEU A N 1
ATOM 872 C CA . LEU A 1 112 ? -5.683 -5.903 11.995 1.00 93.19 112 LEU A CA 1
ATOM 873 C C . LEU A 1 112 ? -5.569 -5.794 13.520 1.00 93.19 112 LEU A C 1
ATOM 875 O O . LEU A 1 112 ? -6.596 -5.790 14.190 1.00 93.19 112 LEU A O 1
ATOM 879 N N . ALA A 1 113 ? -4.351 -5.692 14.058 1.00 92.44 113 ALA A N 1
ATOM 880 C CA . ALA A 1 113 ? -4.141 -5.553 15.496 1.00 92.44 113 ALA A CA 1
ATOM 881 C C . ALA A 1 113 ? -4.692 -4.218 16.024 1.00 92.44 113 ALA A C 1
ATOM 883 O O . ALA A 1 113 ? -5.458 -4.219 16.984 1.00 92.44 113 ALA A O 1
ATOM 884 N N . ILE A 1 114 ? -4.381 -3.107 15.347 1.00 92.31 114 ILE A N 1
ATOM 885 C CA . ILE A 1 114 ? -4.847 -1.760 15.720 1.00 92.31 114 ILE A CA 1
ATOM 886 C C . ILE A 1 114 ? -6.380 -1.693 15.743 1.00 92.31 114 ILE A C 1
ATOM 888 O O . ILE A 1 114 ? -6.981 -1.203 16.697 1.00 92.31 114 ILE A O 1
ATOM 892 N N . TRP A 1 115 ? -7.032 -2.205 14.699 1.00 90.12 115 TRP A N 1
ATOM 893 C CA . TRP A 1 115 ? -8.490 -2.174 14.606 1.00 90.12 115 TRP A CA 1
ATOM 894 C C . TRP A 1 115 ? -9.169 -3.171 15.551 1.00 90.12 115 TRP A C 1
ATOM 896 O O . TRP A 1 115 ? -10.267 -2.887 16.027 1.00 90.12 115 TRP A O 1
ATOM 906 N N . ALA A 1 116 ? -8.534 -4.305 15.862 1.00 89.06 116 ALA A N 1
ATOM 907 C CA . ALA A 1 116 ? -9.036 -5.236 16.871 1.00 89.06 116 ALA A CA 1
ATOM 908 C C . ALA A 1 116 ? -8.997 -4.623 18.279 1.00 89.06 116 ALA A C 1
ATOM 910 O O . ALA A 1 116 ? -9.964 -4.758 19.027 1.00 89.06 116 ALA A O 1
ATOM 911 N N . GLU A 1 117 ? -7.919 -3.913 18.623 1.00 89.81 117 GLU A N 1
ATOM 912 C CA . GLU A 1 117 ? -7.803 -3.178 19.886 1.00 89.81 117 GLU A CA 1
ATOM 913 C C . GLU A 1 117 ? -8.860 -2.071 19.984 1.00 89.81 117 GLU A C 1
ATOM 915 O O . GLU A 1 117 ? -9.594 -1.999 20.971 1.00 89.81 117 GLU A O 1
ATOM 920 N N . ALA A 1 118 ? -9.018 -1.273 18.924 1.00 87.50 118 ALA A N 1
ATOM 921 C CA . ALA A 1 118 ? -10.057 -0.251 18.862 1.00 87.50 118 ALA A CA 1
ATOM 922 C C . ALA A 1 118 ? -11.459 -0.858 19.041 1.00 87.50 118 ALA A C 1
ATOM 924 O O . ALA A 1 118 ? -12.260 -0.364 19.831 1.00 87.50 118 ALA A O 1
ATOM 925 N N . GLN A 1 119 ? -11.751 -1.971 18.363 1.00 85.44 119 GLN A N 1
ATOM 926 C CA . GLN A 1 119 ? -13.043 -2.639 18.484 1.00 85.44 119 GLN A CA 1
ATOM 927 C C . GLN A 1 119 ? -13.276 -3.207 19.888 1.00 85.44 119 GLN A C 1
ATOM 929 O O . GLN A 1 119 ? -14.399 -3.122 20.378 1.00 85.44 119 GLN A O 1
ATOM 934 N N . ALA A 1 120 ? -12.246 -3.742 20.550 1.00 85.81 120 ALA A N 1
ATOM 935 C CA . ALA A 1 120 ? -12.343 -4.215 21.930 1.00 85.81 120 ALA A CA 1
ATOM 936 C C . ALA A 1 120 ? -12.706 -3.080 22.903 1.00 85.81 120 ALA A C 1
ATOM 938 O O . ALA A 1 120 ? -13.540 -3.280 23.782 1.00 85.81 120 ALA A O 1
ATOM 939 N N . LEU A 1 121 ? -12.145 -1.882 22.705 1.00 85.38 121 LEU A N 1
ATOM 940 C CA . LEU A 1 121 ? -12.458 -0.688 23.502 1.00 85.38 121 LEU A CA 1
ATOM 941 C C . LEU A 1 121 ? -13.871 -0.140 23.250 1.00 85.38 121 LEU A C 1
ATOM 943 O O . LEU A 1 121 ? -14.448 0.492 24.130 1.00 85.38 121 LEU A O 1
ATOM 947 N N . LEU A 1 122 ? -14.433 -0.382 22.062 1.00 81.75 122 LEU A N 1
ATOM 948 C CA . LEU A 1 122 ? -15.794 0.028 21.708 1.00 81.75 122 LEU A CA 1
ATOM 949 C C . LEU A 1 122 ? -16.875 -0.960 22.176 1.00 81.75 122 LEU A C 1
ATOM 951 O O . LEU A 1 122 ? -18.061 -0.632 22.094 1.00 81.75 122 LEU A O 1
ATOM 955 N N . GLN A 1 123 ? -16.516 -2.164 22.641 1.00 80.50 123 GLN A N 1
ATOM 956 C CA . GLN A 1 123 ? -17.518 -3.121 23.110 1.00 80.50 123 GLN A CA 1
ATOM 957 C C . GLN A 1 123 ? -18.189 -2.605 24.393 1.00 80.50 123 GLN A C 1
ATOM 959 O O . GLN A 1 123 ? -17.499 -2.288 25.364 1.00 80.50 123 GLN A O 1
ATOM 964 N N . PRO A 1 124 ? -19.532 -2.537 24.440 1.00 70.00 124 PRO A N 1
ATOM 965 C CA . PRO A 1 124 ? -20.235 -2.048 25.615 1.00 70.00 124 PRO A CA 1
ATOM 966 C C . PRO A 1 124 ? -20.032 -3.009 26.791 1.00 70.00 124 PRO A C 1
ATOM 968 O O . PRO A 1 124 ? -20.470 -4.161 26.755 1.00 70.00 124 PRO A O 1
ATOM 971 N N . VAL A 1 125 ? -19.401 -2.525 27.861 1.00 78.19 125 VAL A N 1
ATOM 972 C CA . VAL A 1 125 ? -19.309 -3.255 29.129 1.00 78.19 125 VAL A CA 1
ATOM 973 C C . VAL A 1 125 ? -20.572 -2.965 29.937 1.00 78.19 125 VAL A C 1
ATOM 975 O O . VAL A 1 125 ? -20.973 -1.810 30.098 1.00 78.19 125 VAL A O 1
ATOM 978 N N . ALA A 1 126 ? -21.228 -4.006 30.453 1.00 75.12 126 ALA A N 1
ATOM 979 C CA . ALA A 1 126 ? -22.454 -3.844 31.231 1.00 75.12 126 ALA A CA 1
ATOM 980 C C . ALA A 1 126 ? -22.250 -2.843 32.387 1.00 75.12 126 ALA A C 1
ATOM 982 O O . ALA A 1 126 ? -21.347 -3.001 33.205 1.00 75.12 126 ALA A O 1
ATOM 983 N N . GLY A 1 127 ? -23.092 -1.806 32.439 1.00 73.88 127 GLY A N 1
ATOM 984 C CA . GLY A 1 127 ? -23.024 -0.757 33.461 1.00 73.88 127 GLY A CA 1
ATOM 985 C C . GLY A 1 127 ? -22.057 0.397 33.168 1.00 73.88 127 GLY A C 1
ATOM 986 O O . GLY A 1 127 ? -22.004 1.330 33.965 1.00 73.88 127 GLY A O 1
ATOM 987 N N . THR A 1 128 ? -21.333 0.385 32.041 1.00 76.44 128 THR A N 1
ATOM 988 C CA . THR A 1 128 ? -20.565 1.560 31.596 1.00 76.44 128 THR A CA 1
ATOM 989 C C . THR A 1 128 ? -21.422 2.500 30.744 1.00 76.44 128 THR A C 1
ATOM 991 O O . THR A 1 128 ? -22.210 2.032 29.917 1.00 76.44 128 THR A O 1
ATOM 994 N N . PRO A 1 129 ? -21.317 3.827 30.950 1.00 76.81 129 PRO A N 1
ATOM 995 C CA . PRO A 1 129 ? -21.967 4.792 30.075 1.00 76.81 129 PRO A CA 1
ATOM 996 C C . PRO A 1 129 ? -21.387 4.693 28.653 1.00 76.81 129 PRO A C 1
ATOM 998 O O . PRO A 1 129 ? -20.216 4.337 28.499 1.00 76.81 129 PRO A O 1
ATOM 1001 N N . PRO A 1 130 ? -22.180 5.010 27.613 1.00 78.69 130 PRO A N 1
ATOM 1002 C CA . PRO A 1 130 ? -21.671 5.063 26.248 1.00 78.69 130 PRO A CA 1
ATOM 1003 C C . PRO A 1 130 ? -20.518 6.067 26.150 1.00 78.69 130 PRO A C 1
ATOM 1005 O O . PRO A 1 130 ? -20.526 7.101 26.824 1.00 78.69 130 PRO A O 1
ATOM 1008 N N . LEU A 1 131 ? -19.535 5.755 25.304 1.00 82.38 131 LEU A N 1
ATOM 1009 C CA . LEU A 1 131 ? -18.395 6.634 25.056 1.00 82.38 131 LEU A CA 1
ATOM 1010 C C . LEU A 1 131 ? -18.864 7.997 24.543 1.00 82.38 131 LEU A C 1
ATOM 1012 O O . LEU A 1 131 ? -19.813 8.094 23.759 1.00 82.38 131 LEU A O 1
ATOM 1016 N N . SER A 1 132 ? -18.169 9.053 24.970 1.00 86.12 132 SER A N 1
ATOM 1017 C CA . SER A 1 132 ? -18.369 10.374 24.386 1.00 86.12 132 SER A CA 1
ATOM 1018 C C . SER A 1 132 ? -17.918 10.375 22.915 1.00 86.12 132 SER A C 1
ATOM 1020 O O . SER A 1 132 ? -17.061 9.568 22.536 1.00 86.12 132 SER A O 1
ATOM 1022 N N . PRO A 1 133 ? -18.444 11.279 22.067 1.00 82.69 133 PRO A N 1
ATOM 1023 C CA . PRO A 1 133 ? -17.969 11.418 20.690 1.00 82.69 133 PRO A CA 1
ATOM 1024 C C . PRO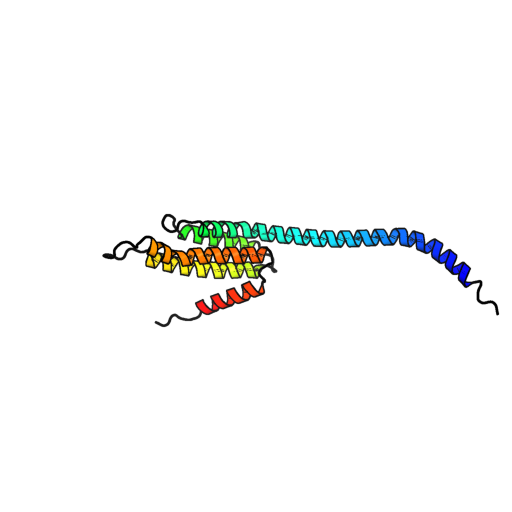 A 1 133 ? -16.448 11.629 20.595 1.00 82.69 133 PRO A C 1
ATOM 1026 O O . PRO A 1 133 ? -15.804 11.061 19.716 1.00 82.69 133 PRO A O 1
ATOM 1029 N N . ASP A 1 134 ? -15.863 12.384 21.529 1.00 85.56 134 ASP A N 1
ATOM 1030 C CA . ASP A 1 134 ? -14.422 12.648 21.564 1.00 85.56 134 ASP A CA 1
ATOM 1031 C C . ASP A 1 134 ? -13.610 11.392 21.911 1.00 85.56 134 ASP A C 1
ATOM 1033 O O . ASP A 1 134 ? -12.569 11.138 21.302 1.00 85.56 134 ASP A O 1
ATOM 1037 N N . ASP A 1 135 ? -14.084 10.577 22.857 1.00 86.94 135 ASP A N 1
ATOM 1038 C CA . ASP A 1 135 ? -13.423 9.317 23.217 1.00 86.94 135 ASP A CA 1
ATOM 1039 C C . ASP A 1 135 ? -13.519 8.297 22.081 1.00 86.94 135 ASP A C 1
ATOM 1041 O O . ASP A 1 13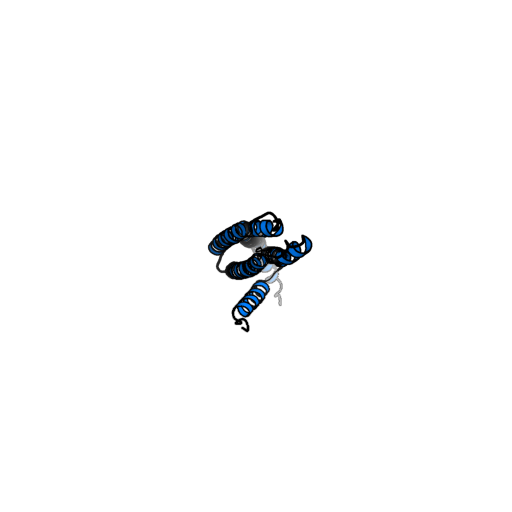5 ? -12.545 7.608 21.777 1.00 86.94 135 ASP A O 1
ATOM 1045 N N . LEU A 1 136 ? -14.663 8.255 21.395 1.00 83.62 136 LEU A N 1
ATOM 1046 C CA . LEU A 1 136 ? -14.864 7.413 20.222 1.00 83.62 136 LEU A CA 1
ATOM 1047 C C . LEU A 1 136 ? -13.865 7.771 19.111 1.00 83.62 136 LEU A C 1
ATOM 1049 O O . LEU A 1 136 ? -13.222 6.884 18.548 1.00 83.62 136 LEU A O 1
ATOM 1053 N N . LEU A 1 137 ? -13.663 9.064 18.838 1.00 83.06 137 LEU A N 1
ATOM 1054 C CA . LEU A 1 137 ? -12.652 9.512 17.878 1.00 83.06 137 LEU A CA 1
ATOM 1055 C C . LEU A 1 137 ? -11.237 9.119 18.312 1.00 83.06 137 LEU A C 1
ATOM 1057 O O . LEU A 1 137 ? -10.461 8.647 17.484 1.00 83.06 137 LEU A O 1
ATOM 1061 N N . ARG A 1 138 ? -10.894 9.256 19.599 1.00 87.75 138 ARG A N 1
ATOM 1062 C CA . ARG A 1 138 ? -9.569 8.870 20.120 1.00 87.75 138 ARG A CA 1
ATOM 1063 C C . ARG A 1 138 ? -9.274 7.385 19.949 1.00 87.75 138 ARG A C 1
ATOM 1065 O O . ARG A 1 138 ? -8.145 7.041 19.613 1.00 87.75 138 ARG A O 1
ATOM 1072 N N . VAL A 1 139 ? -10.271 6.526 20.153 1.00 88.44 139 VAL A N 1
ATOM 1073 C CA . VAL A 1 139 ? -10.140 5.071 19.984 1.00 88.44 139 VAL A CA 1
ATOM 1074 C C . VAL A 1 139 ? -9.919 4.693 18.515 1.00 88.44 139 VAL A C 1
ATOM 1076 O O . VAL A 1 139 ? -9.156 3.778 18.219 1.00 88.44 139 VAL A O 1
ATOM 1079 N N . LEU A 1 140 ? -10.550 5.410 17.583 1.00 86.19 140 LEU A N 1
ATOM 1080 C CA . LEU A 1 140 ? -10.548 5.066 16.155 1.00 86.19 140 LEU A CA 1
ATOM 1081 C C . LEU A 1 140 ? -9.415 5.743 15.368 1.00 86.19 140 LEU A C 1
ATOM 1083 O O . LEU A 1 140 ? -8.981 5.235 14.330 1.00 86.19 140 LEU A O 1
ATOM 1087 N N . PHE A 1 141 ? -8.895 6.863 15.875 1.00 89.19 141 PHE A N 1
ATOM 1088 C CA . PHE A 1 141 ? -7.840 7.652 15.240 1.00 89.19 141 PHE A CA 1
ATOM 1089 C C . PHE A 1 141 ? -6.565 6.857 14.897 1.00 89.19 141 PHE A C 1
ATOM 1091 O O . PHE A 1 141 ? -6.045 7.043 13.793 1.00 89.19 141 PHE A O 1
ATOM 1098 N N . PRO A 1 142 ? -6.052 5.942 15.749 1.00 92.12 142 PRO A N 1
ATOM 1099 C CA . PRO A 1 142 ? -4.898 5.114 15.397 1.00 92.12 142 PRO A CA 1
ATOM 1100 C C . PRO A 1 142 ? -5.112 4.298 14.117 1.00 92.12 142 PRO A C 1
ATOM 1102 O O . PRO A 1 142 ? -4.209 4.217 13.285 1.00 92.12 142 PRO A O 1
ATOM 1105 N N . GLY A 1 143 ? -6.317 3.753 13.922 1.00 91.31 143 GLY A N 1
ATOM 1106 C CA . GLY A 1 143 ? -6.675 2.976 12.736 1.00 91.31 143 GLY A CA 1
ATOM 1107 C C . GLY A 1 143 ? -6.711 3.822 11.462 1.00 91.31 143 GLY A C 1
ATOM 1108 O O . GLY A 1 143 ? -6.144 3.430 10.440 1.00 91.31 143 GLY A O 1
ATOM 1109 N N . GLN A 1 144 ? -7.309 5.015 11.528 1.00 90.12 144 GLN A N 1
ATOM 1110 C CA . GLN A 1 144 ? -7.324 5.958 10.402 1.00 90.12 144 GLN A CA 1
ATOM 1111 C C . GLN A 1 144 ? -5.913 6.434 10.044 1.00 90.12 144 GLN A C 1
ATOM 1113 O O . GLN A 1 144 ? -5.525 6.422 8.875 1.00 90.12 144 GLN A O 1
ATOM 1118 N N . ARG A 1 145 ? -5.111 6.784 11.055 1.00 94.19 145 ARG A N 1
ATOM 1119 C CA . ARG A 1 145 ? -3.722 7.211 10.863 1.00 94.19 145 ARG A CA 1
ATOM 1120 C C . ARG A 1 145 ? -2.866 6.107 10.251 1.00 94.19 145 ARG A C 1
ATOM 1122 O O . ARG A 1 145 ? -2.051 6.381 9.375 1.00 94.19 145 ARG A O 1
ATOM 1129 N N . TRP A 1 146 ? -3.056 4.860 10.677 1.00 95.56 146 TRP A N 1
ATOM 1130 C CA . TRP A 1 146 ? -2.394 3.710 10.066 1.00 95.56 146 TRP A CA 1
ATOM 1131 C C . TRP A 1 146 ? -2.751 3.571 8.577 1.00 95.56 146 TRP A C 1
ATOM 1133 O O . TRP A 1 146 ? -1.849 3.402 7.751 1.00 95.56 146 TRP A O 1
ATOM 1143 N N . ALA A 1 147 ? -4.036 3.683 8.220 1.00 95.19 147 ALA A N 1
ATOM 1144 C CA . ALA A 1 147 ? -4.481 3.575 6.831 1.00 95.19 147 ALA A CA 1
ATOM 1145 C C . ALA A 1 147 ? -3.881 4.696 5.969 1.00 95.19 147 ALA A C 1
ATOM 1147 O O . ALA A 1 147 ? -3.362 4.427 4.884 1.00 95.19 147 ALA A O 1
ATOM 1148 N N . GLN A 1 148 ? -3.875 5.927 6.491 1.00 95.44 148 GLN A N 1
ATOM 1149 C CA . GLN A 1 148 ? -3.292 7.091 5.829 1.00 95.44 148 GLN A CA 1
ATOM 1150 C C . GLN A 1 148 ? -1.787 6.920 5.608 1.00 95.44 148 GLN A C 1
ATOM 1152 O O . GLN A 1 148 ? -1.327 7.012 4.473 1.00 95.44 148 GLN A O 1
ATOM 1157 N N . ASN A 1 149 ? -1.030 6.597 6.658 1.00 97.25 149 ASN A N 1
ATOM 1158 C CA . ASN A 1 149 ? 0.415 6.397 6.551 1.00 97.25 149 ASN A CA 1
ATOM 1159 C C . ASN A 1 149 ? 0.749 5.278 5.552 1.00 97.25 149 ASN A C 1
ATOM 1161 O O . ASN A 1 149 ? 1.666 5.408 4.749 1.00 97.25 149 ASN A O 1
ATOM 1165 N N . THR A 1 150 ? -0.013 4.180 5.568 1.00 97.31 150 THR A N 1
ATOM 1166 C CA . THR A 1 150 ? 0.194 3.063 4.635 1.00 97.31 150 THR A CA 1
ATOM 1167 C C . THR A 1 150 ? -0.067 3.492 3.189 1.00 97.31 150 THR A C 1
ATOM 1169 O O . THR A 1 150 ? 0.717 3.161 2.297 1.00 97.31 150 THR A O 1
ATOM 1172 N N . LEU A 1 151 ? -1.137 4.257 2.949 1.00 97.12 151 LEU A N 1
ATOM 1173 C CA . LEU A 1 151 ? -1.465 4.806 1.634 1.00 97.12 151 LEU A CA 1
ATOM 1174 C C . LEU A 1 151 ? -0.383 5.767 1.129 1.00 97.12 151 LEU A C 1
ATOM 1176 O O . LEU A 1 151 ? 0.040 5.662 -0.025 1.00 97.12 151 LEU A O 1
ATOM 1180 N N . GLU A 1 152 ? 0.070 6.685 1.980 1.00 96.38 152 GLU A N 1
ATOM 1181 C CA . GLU A 1 152 ? 1.100 7.673 1.654 1.00 96.38 152 GLU A CA 1
ATOM 1182 C C . GLU A 1 152 ? 2.441 7.002 1.350 1.00 96.38 152 GLU A C 1
ATOM 1184 O O . GLU A 1 152 ? 3.041 7.290 0.314 1.00 96.38 152 GLU A O 1
ATOM 1189 N N . THR A 1 153 ? 2.879 6.048 2.178 1.00 97.06 153 THR A N 1
ATOM 1190 C CA . THR A 1 153 ? 4.128 5.308 1.956 1.00 97.06 153 THR A CA 1
ATOM 1191 C C . THR A 1 153 ? 4.072 4.489 0.668 1.00 97.06 153 THR A C 1
ATOM 1193 O O . THR A 1 153 ? 5.006 4.550 -0.135 1.00 97.06 153 THR A O 1
ATOM 1196 N N . LEU A 1 154 ? 2.969 3.773 0.409 1.00 95.94 154 LEU A N 1
ATOM 1197 C CA . LEU A 1 154 ? 2.800 3.011 -0.832 1.00 95.94 154 LEU A CA 1
ATOM 1198 C C . LEU A 1 154 ? 2.813 3.933 -2.056 1.00 95.94 154 LEU A C 1
ATOM 1200 O O . LEU A 1 154 ? 3.523 3.669 -3.025 1.00 95.94 154 LEU A O 1
ATOM 1204 N N . SER A 1 155 ? 2.059 5.032 -2.012 1.00 94.25 155 SER A N 1
ATOM 1205 C CA . SER A 1 155 ? 1.972 5.996 -3.117 1.00 94.25 155 SER A CA 1
ATOM 1206 C C . SER A 1 155 ? 3.310 6.695 -3.361 1.00 94.25 155 SER A C 1
ATOM 1208 O O . SER A 1 155 ? 3.729 6.869 -4.509 1.00 94.25 155 SER A O 1
ATOM 1210 N N . GLY A 1 156 ? 4.018 7.045 -2.287 1.00 94.38 156 GLY A N 1
ATOM 1211 C CA . GLY A 1 156 ? 5.365 7.599 -2.330 1.00 94.38 156 GLY A CA 1
ATOM 1212 C C . GLY A 1 156 ? 6.366 6.620 -2.935 1.00 94.38 156 GLY A C 1
ATOM 1213 O O . GLY A 1 156 ? 7.186 7.022 -3.760 1.00 94.38 156 GLY A O 1
ATOM 1214 N N . TRP A 1 157 ? 6.259 5.333 -2.603 1.00 94.69 157 TRP A N 1
ATOM 1215 C CA . TRP A 1 157 ? 7.103 4.285 -3.173 1.00 94.69 157 TRP A CA 1
ATOM 1216 C C . TRP A 1 157 ? 6.816 4.078 -4.658 1.00 94.69 157 TRP A C 1
ATOM 1218 O O . TRP A 1 157 ? 7.742 4.086 -5.464 1.00 94.69 157 TRP A O 1
ATOM 1228 N N . LEU A 1 158 ? 5.542 3.961 -5.049 1.00 92.00 158 LEU A N 1
ATOM 1229 C CA . LEU A 1 158 ? 5.112 3.877 -6.453 1.00 92.00 158 LEU A CA 1
ATOM 1230 C C . LEU A 1 158 ? 5.627 5.059 -7.284 1.00 92.00 158 LEU A C 1
ATOM 1232 O O . LEU A 1 158 ? 6.104 4.867 -8.398 1.00 92.00 158 LEU A O 1
ATOM 1236 N N . SER A 1 159 ? 5.608 6.258 -6.70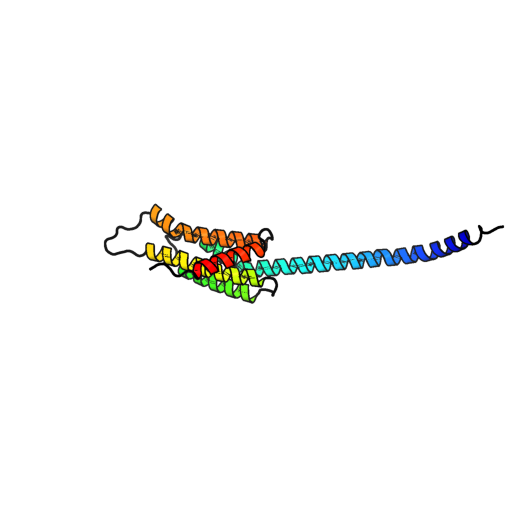3 1.00 90.94 159 SER A N 1
ATOM 1237 C CA . SER A 1 159 ? 6.097 7.485 -7.341 1.00 90.94 159 SER A CA 1
ATOM 1238 C C . SER A 1 159 ? 7.627 7.642 -7.298 1.00 90.94 159 SER A C 1
ATOM 1240 O O . SER A 1 159 ? 8.156 8.591 -7.870 1.00 90.94 159 SER A O 1
ATOM 1242 N N . GLY A 1 160 ? 8.348 6.745 -6.616 1.00 89.31 160 GLY A N 1
ATOM 1243 C CA . GLY A 1 160 ? 9.810 6.760 -6.493 1.00 89.31 160 GLY A CA 1
ATOM 1244 C C . GLY A 1 160 ? 10.386 7.723 -5.446 1.00 89.31 160 GLY A C 1
ATOM 1245 O O . GLY A 1 160 ? 11.602 7.893 -5.400 1.00 89.31 160 GLY A O 1
ATOM 1246 N N . HIS A 1 161 ? 9.553 8.343 -4.605 1.00 92.62 161 HIS A N 1
ATOM 1247 C CA . HIS A 1 161 ? 9.989 9.234 -3.517 1.00 92.62 161 HIS A CA 1
ATOM 1248 C C . HIS A 1 161 ? 10.368 8.469 -2.241 1.00 92.62 161 HIS A C 1
ATOM 1250 O O . HIS A 1 161 ? 11.179 8.946 -1.450 1.00 92.62 161 HIS A O 1
ATOM 1256 N N . VAL A 1 162 ? 9.798 7.277 -2.048 1.00 94.44 162 VAL A N 1
ATOM 1257 C CA . VAL A 1 162 ? 10.157 6.346 -0.969 1.00 94.44 162 VAL A CA 1
ATOM 1258 C C . VAL A 1 162 ? 10.995 5.217 -1.562 1.00 94.44 162 VAL A C 1
ATOM 1260 O O . VAL A 1 162 ? 10.627 4.635 -2.581 1.00 94.44 162 VAL A O 1
ATOM 1263 N N . SER A 1 163 ? 12.131 4.912 -0.937 1.00 93.12 163 SER A N 1
ATOM 1264 C CA . SER A 1 163 ? 13.053 3.874 -1.403 1.00 93.12 163 SER A CA 1
ATOM 1265 C C . SER A 1 163 ? 12.658 2.476 -0.919 1.00 93.12 163 SER A C 1
ATOM 1267 O O . SER A 1 163 ? 11.991 2.319 0.104 1.00 93.12 163 SER A O 1
ATOM 1269 N N . ASP A 1 164 ? 13.149 1.444 -1.606 1.00 93.31 164 ASP A N 1
ATOM 1270 C CA . ASP A 1 164 ? 13.034 0.051 -1.150 1.00 93.31 164 ASP A CA 1
ATOM 1271 C C . ASP A 1 164 ? 13.639 -0.140 0.247 1.00 93.31 164 ASP A C 1
ATOM 1273 O O . ASP A 1 164 ? 13.091 -0.863 1.076 1.00 93.31 164 ASP A O 1
ATOM 1277 N N . GLU A 1 165 ? 14.740 0.558 0.545 1.00 93.81 165 GLU A N 1
ATOM 1278 C CA . GLU A 1 165 ? 15.370 0.494 1.864 1.00 93.81 165 GLU A CA 1
ATOM 1279 C C . GLU A 1 165 ? 14.441 1.012 2.962 1.00 93.81 165 GLU A C 1
ATOM 1281 O O . GLU A 1 165 ? 14.390 0.429 4.041 1.00 93.81 165 GLU A O 1
ATOM 1286 N N . HIS A 1 166 ? 13.653 2.052 2.686 1.00 94.19 166 HIS A N 1
ATOM 1287 C CA . HIS A 1 166 ? 12.663 2.540 3.639 1.00 94.19 166 HIS A CA 1
ATOM 1288 C C . HIS A 1 166 ? 11.606 1.470 3.947 1.00 94.19 166 HIS A C 1
ATOM 1290 O O . HIS A 1 166 ? 11.361 1.182 5.118 1.00 94.19 166 HIS A O 1
ATOM 1296 N N . LEU A 1 167 ? 11.047 0.816 2.918 1.00 95.00 167 LEU A N 1
ATOM 1297 C CA . LEU A 1 167 ? 10.087 -0.280 3.112 1.00 95.00 167 LEU A CA 1
ATOM 1298 C C . LEU A 1 167 ? 10.707 -1.452 3.887 1.00 95.00 167 LEU A C 1
ATOM 1300 O O . LEU A 1 167 ? 10.054 -2.054 4.740 1.00 95.00 167 LEU A O 1
ATOM 1304 N N . ARG A 1 168 ? 11.978 -1.770 3.615 1.00 93.75 168 ARG A N 1
ATOM 1305 C CA . ARG A 1 168 ? 12.715 -2.845 4.292 1.00 93.75 168 ARG A CA 1
ATOM 1306 C C . ARG A 1 168 ? 12.947 -2.538 5.772 1.00 93.75 168 ARG A C 1
ATOM 1308 O O . ARG A 1 168 ? 12.724 -3.402 6.622 1.00 93.75 168 ARG A O 1
ATOM 1315 N N . LEU A 1 169 ? 13.371 -1.316 6.088 1.00 93.31 169 LEU A N 1
ATOM 1316 C CA . LEU A 1 169 ? 13.588 -0.868 7.463 1.00 93.31 169 LEU A CA 1
ATOM 1317 C C . LEU A 1 169 ? 12.275 -0.857 8.243 1.00 93.31 169 LEU A C 1
ATOM 1319 O O . LEU A 1 169 ? 12.209 -1.419 9.333 1.00 93.31 169 LEU A O 1
ATOM 1323 N N . GLU A 1 170 ? 11.210 -0.315 7.658 1.00 93.25 170 GLU A N 1
ATOM 1324 C CA . GLU A 1 170 ? 9.900 -0.291 8.301 1.00 93.25 170 GLU A CA 1
ATOM 1325 C C . GLU A 1 170 ? 9.342 -1.710 8.510 1.00 93.25 170 GLU A C 1
ATOM 1327 O O . GLU A 1 170 ? 8.916 -2.061 9.610 1.00 93.25 170 GLU A O 1
ATOM 1332 N N . GLY A 1 171 ? 9.413 -2.573 7.491 1.00 90.38 171 GLY A N 1
ATOM 1333 C CA . GLY A 1 171 ? 8.961 -3.962 7.588 1.00 90.38 171 GLY A CA 1
ATOM 1334 C C . GLY A 1 171 ? 9.724 -4.776 8.639 1.00 90.38 171 GLY A C 1
ATOM 1335 O O . GLY A 1 171 ? 9.127 -5.594 9.346 1.00 90.38 171 GLY A O 1
ATOM 1336 N N . SER A 1 172 ? 11.032 -4.538 8.785 1.00 90.56 172 SER A N 1
ATOM 1337 C CA . SER A 1 172 ? 11.843 -5.209 9.809 1.00 90.56 172 SER A CA 1
ATOM 1338 C C . SER A 1 172 ? 11.523 -4.712 11.223 1.00 90.56 172 SER A C 1
ATOM 1340 O O . SER A 1 172 ? 11.367 -5.541 12.120 1.00 90.56 172 SER A O 1
ATOM 1342 N N . ALA A 1 173 ? 11.316 -3.403 11.412 1.00 89.44 173 ALA A N 1
ATOM 1343 C CA . ALA A 1 173 ? 10.879 -2.833 12.687 1.00 89.44 173 ALA A CA 1
ATOM 1344 C C . ALA A 1 173 ? 9.533 -3.422 13.147 1.00 89.44 173 ALA A C 1
ATOM 1346 O O . ALA A 1 173 ? 9.416 -3.896 14.275 1.00 89.44 173 ALA A O 1
ATOM 1347 N N . LEU A 1 174 ? 8.547 -3.494 12.247 1.00 85.75 174 LEU A N 1
ATOM 1348 C CA . LEU A 1 174 ? 7.226 -4.069 12.539 1.00 85.75 174 LEU A 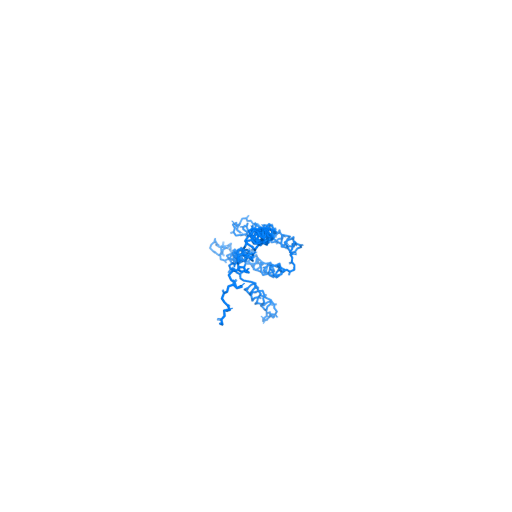CA 1
ATOM 1349 C C . LEU A 1 174 ? 7.286 -5.564 12.869 1.00 85.75 174 LEU A C 1
ATOM 1351 O O . LEU A 1 174 ? 6.560 -6.057 13.736 1.00 85.75 174 LEU A O 1
ATOM 1355 N N . SER A 1 175 ? 8.160 -6.299 12.181 1.00 84.81 175 SER A N 1
ATOM 1356 C CA . SER A 1 175 ? 8.367 -7.724 12.444 1.00 84.81 175 SER A CA 1
ATOM 1357 C C . SER A 1 175 ? 9.018 -7.954 13.811 1.00 84.81 175 SER A C 1
ATOM 1359 O O . SER A 1 175 ? 8.635 -8.892 14.510 1.00 84.81 175 SER A O 1
ATOM 1361 N N . ALA A 1 176 ? 9.946 -7.082 14.219 1.00 82.62 176 ALA A N 1
ATOM 1362 C CA . ALA A 1 176 ? 10.594 -7.141 15.526 1.00 82.62 176 ALA A CA 1
ATOM 1363 C C . ALA A 1 176 ? 9.609 -6.863 16.673 1.00 82.62 176 ALA A C 1
ATOM 1365 O O . ALA A 1 176 ? 9.585 -7.617 17.646 1.00 82.62 176 ALA A O 1
ATOM 1366 N N . THR A 1 177 ? 8.737 -5.857 16.534 1.00 78.69 177 THR A N 1
ATOM 1367 C CA . THR A 1 177 ? 7.688 -5.558 17.527 1.00 78.69 177 THR A CA 1
ATOM 1368 C C . THR A 1 177 ? 6.748 -6.746 17.745 1.00 78.69 177 THR A C 1
ATOM 1370 O O . THR A 1 177 ? 6.357 -7.020 18.873 1.00 78.69 177 THR A O 1
ATOM 1373 N N . ARG A 1 178 ? 6.426 -7.510 16.691 1.00 69.25 178 ARG A N 1
ATOM 1374 C CA . ARG A 1 178 ? 5.572 -8.707 16.802 1.00 69.25 178 ARG A CA 1
ATOM 1375 C C . ARG A 1 178 ? 6.243 -9.873 17.536 1.00 69.25 178 ARG A C 1
ATOM 1377 O O . ARG A 1 178 ? 5.550 -10.720 18.088 1.00 69.25 178 ARG A O 1
ATOM 1384 N N . GLN A 1 179 ? 7.570 -9.960 17.492 1.00 71.81 179 GLN A N 1
ATOM 1385 C CA . GLN A 1 179 ? 8.324 -11.058 18.103 1.00 71.81 179 GLN A CA 1
ATOM 1386 C C . GLN A 1 179 ? 8.618 -10.837 19.592 1.00 71.81 179 GLN A C 1
ATOM 1388 O O . GLN A 1 179 ? 9.020 -11.786 20.263 1.00 71.81 179 GLN A O 1
ATOM 1393 N N . GLN A 1 180 ? 8.414 -9.629 20.128 1.00 56.06 180 GLN A N 1
ATOM 1394 C CA . GLN A 1 180 ? 8.518 -9.403 21.567 1.00 56.06 180 GLN A CA 1
ATOM 1395 C C . GLN A 1 180 ? 7.280 -9.977 22.281 1.00 56.06 180 GLN A C 1
ATOM 1397 O O . GLN A 1 180 ? 6.166 -9.532 22.006 1.00 56.06 180 GLN A O 1
ATOM 1402 N N . PRO A 1 181 ? 7.435 -10.958 23.193 1.00 47.22 181 PRO A N 1
ATOM 1403 C CA . PRO A 1 181 ? 6.324 -11.434 24.007 1.00 47.22 181 PRO A CA 1
ATOM 1404 C C . PRO A 1 181 ? 5.846 -10.302 24.923 1.00 47.22 181 PRO A C 1
ATOM 1406 O O . PRO A 1 181 ? 6.667 -9.648 25.570 1.00 47.22 181 PRO A O 1
ATOM 1409 N N . SER A 1 182 ? 4.531 -10.070 24.987 1.00 44.72 182 SER A N 1
ATOM 1410 C CA . SER A 1 182 ? 3.948 -9.155 25.973 1.00 44.72 182 SER A CA 1
ATOM 1411 C C . SER A 1 182 ? 4.420 -9.552 27.377 1.00 44.72 182 SER A C 1
ATOM 1413 O O . SER A 1 182 ? 4.298 -10.730 27.727 1.00 44.72 182 SER A O 1
ATOM 1415 N N . PRO A 1 183 ? 4.953 -8.618 28.189 1.00 44.78 183 PRO A N 1
ATOM 1416 C CA . PRO A 1 183 ? 5.151 -8.883 29.605 1.00 44.78 183 PRO A CA 1
ATOM 1417 C C . PRO A 1 183 ? 3.769 -9.127 30.222 1.00 44.78 183 PRO A C 1
ATOM 1419 O O . PRO A 1 183 ? 2.892 -8.266 30.131 1.00 44.78 183 PRO A O 1
ATOM 1422 N N . GLY A 1 184 ? 3.567 -10.344 30.728 1.00 43.31 184 GLY A N 1
ATOM 1423 C CA . GLY A 1 184 ? 2.367 -10.744 31.466 1.00 43.31 184 GLY A CA 1
ATOM 1424 C C . GLY A 1 184 ? 2.332 -10.193 32.882 1.00 43.31 184 GLY A C 1
ATOM 1425 O O . GLY A 1 184 ? 3.386 -9.719 33.365 1.00 43.31 184 GLY A O 1
#

pLDDT: mean 82.48, std 14.0, range [43.31, 97.31]

Radius of gyration: 30.57 Å; chains: 1; bounding box: 88×29×86 Å

Foldseek 3Di:
DDPDPVVVVVVVVCCVVVVVVCVVPVVVVVVVVVVVVVVVVVVVVVVLVLLCVLCVQLLVLLVCQLVDDVVVDDCPVSLVSNVVSLVSSCVSDDPVCNLLSLLSVLLSVVLVVLVVQLVVVQDDDPPDDHDDPVVNCVSCVVNSVSSVVNSCQSVCVSVVNHDSVNSVVVSVVSVVVVPDDPDD

Sequence (184 aa):
MDSGWWSSWQWGLVKDAIIPLAAILIPTLFALWLARIERRAAARSHYLERRHSAAEGVILALAQMVSMNPSMEEVAPLLRDLRGRIAVYRASLSSGDVLSGDWLAIKHSEGLAIWAEAQALLQPVAGTPPLSPDDLLRVLFPGQRWAQNTLETLSGWLSGHVSDEHLRLEGSALSATRQQPSPG

Organism: NCBI:txid28447